Protein AF-A0A7S2LRF0-F1 (afdb_monomer_lite)

InterPro domains:
  IPR002885 Pentatricopeptide repeat [PF13041] (315-359)
  IPR002885 Pentatricopeptide repeat [PS51375] (316-350)
  IPR002885 Pentatricopeptide repeat [TIGR00756] (320-352)
  IPR011990 Tetratricopeptide-like helical domain superfamily [G3DSA:1.25.40.10] (42-152)
  IPR011990 Tetratricopeptide-like helical domain superfamily [G3DSA:1.25.40.10] (153-233)
  IPR011990 Tetratricopeptide-like helical domain superfamily [G3DSA:1.25.40.10] (242-362)

Organism: NCBI:txid163516

Secondary structure (DSSP, 8-state):
-HHHHHHHHHHHHHH--SHHHHHHHHHHHHHTTHHHHS-HHHHHHHHHHHHHTT-HHHHHHHHHHHHT-TT-----HHHHHHHHHHHHHTT-HHHHHHHHHHHHHHHHHHHH-TT--SSS---PPPHHHHHHHHHHHHHTT-HHHHHHTTS-STTT-TTS----HHHHHHHHHHHHHHT-HHHHHHHHHHHTSTTT-----HHHHHHHHHHHHHTT-HHHHHHHHHHHHHT-STTPPPP-HHHHHHHHHHHHHTT-HHHHHHHHHH---S-HHHHHHHHHHHHHHHHHTT-HHHHHHHHHHHHSSS-TTT-TT-S-HHHHHHHHHHHHHHT-HHHHHHHHHHHHHTTPPP-HHHHHHHHHHH-

Foldseek 3Di:
DLVVQLVVLLVQLVPDPDLVSVVVSLVSVVVSPCLVPDDPVSLLVSLLSCLQSVVLVSSLVSLLSQLPPPVLDQDDCSSCVSSLLSCLVVLVLVSSVVSLLSNQVSLVVVVPPPPPPPDDDSDAPDLVSVLSSLLSCLVVVVLVLLLLCQADDPVSPSRPDHHDLSSLLSSLQSCLVVLVLVSNVSSVVRCPDPRNVDDHALSNLLSQLSSCLVVVVVVSNVVSLVQQLVQPPPPGRQDALSNLCSSQLSCVVVVVLVVSLVSLVSNPDPPLPRNQVSLLVNLLSCLVVLVLVSLVVSLCVQPVPPPLVPRVRPDALSSLLSSLLSLLVVLPLPVNVVSVVSCVVSVHDHDPSSVVSNVSSVD

Structure (mmCIF, N/CA/C/O backbone):
data_AF-A0A7S2LRF0-F1
#
_entry.id   AF-A0A7S2LRF0-F1
#
loop_
_atom_site.group_PDB
_atom_site.id
_atom_site.type_symbol
_atom_site.label_atom_id
_atom_site.label_alt_id
_atom_site.label_comp_id
_atom_site.label_asym_id
_atom_site.label_entity_id
_atom_site.label_seq_id
_atom_site.pdbx_PDB_ins_code
_atom_site.Cartn_x
_atom_site.Cartn_y
_atom_site.Cartn_z
_atom_site.occupancy
_atom_site.B_iso_or_equiv
_atom_site.auth_seq_id
_atom_site.auth_comp_id
_atom_site.auth_asym_id
_atom_site.auth_atom_id
_atom_site.pdbx_PDB_model_num
ATOM 1 N N . LEU A 1 1 ? 4.835 0.871 -48.223 1.00 61.00 1 LEU A N 1
ATOM 2 C CA . LEU A 1 1 ? 4.603 -0.585 -48.047 1.00 61.00 1 LEU A CA 1
ATOM 3 C C . LEU A 1 1 ? 4.842 -1.015 -46.602 1.00 61.00 1 LEU A C 1
ATOM 5 O O . LEU A 1 1 ? 3.910 -1.544 -46.015 1.00 61.00 1 LEU A O 1
ATOM 9 N N . VAL A 1 2 ? 6.007 -0.716 -46.010 1.00 68.56 2 VAL A N 1
ATOM 10 C CA . VAL A 1 2 ? 6.306 -1.022 -44.592 1.00 68.56 2 VAL A CA 1
ATOM 11 C C . VAL A 1 2 ? 5.261 -0.425 -43.635 1.00 68.56 2 VAL A C 1
ATOM 13 O O . VAL A 1 2 ? 4.651 -1.181 -42.893 1.00 68.56 2 VAL A O 1
ATOM 16 N N . GLN A 1 3 ? 4.896 0.855 -43.781 1.00 69.94 3 GLN A N 1
ATOM 17 C CA . GLN A 1 3 ? 3.822 1.496 -42.992 1.00 69.94 3 GLN A CA 1
ATOM 18 C C . GLN A 1 3 ? 2.478 0.761 -43.001 1.00 69.94 3 GLN A C 1
ATOM 20 O O . GLN A 1 3 ? 1.838 0.604 -41.963 1.00 69.94 3 GLN A O 1
ATOM 25 N N . LEU A 1 4 ? 2.042 0.298 -44.175 1.00 75.25 4 LEU A N 1
ATOM 26 C CA . LEU A 1 4 ? 0.785 -0.440 -44.321 1.00 75.25 4 LEU A CA 1
ATOM 27 C C . LEU A 1 4 ? 0.874 -1.817 -43.652 1.00 75.25 4 LEU A C 1
ATOM 29 O O . LEU A 1 4 ? -0.081 -2.240 -43.006 1.00 75.25 4 LEU A O 1
ATOM 33 N N . ALA A 1 5 ? 2.026 -2.484 -43.760 1.00 75.44 5 ALA A N 1
ATOM 34 C CA . ALA A 1 5 ? 2.275 -3.759 -43.096 1.00 75.44 5 ALA A CA 1
ATOM 35 C C . ALA A 1 5 ? 2.336 -3.605 -41.566 1.00 75.44 5 ALA A C 1
ATOM 37 O O . ALA A 1 5 ? 1.720 -4.394 -40.853 1.00 75.44 5 ALA A O 1
ATOM 38 N N . THR A 1 6 ? 2.982 -2.548 -41.061 1.00 75.94 6 THR A N 1
ATOM 39 C CA . THR A 1 6 ? 3.025 -2.203 -39.631 1.00 75.94 6 THR A CA 1
ATOM 40 C C . THR A 1 6 ? 1.620 -1.936 -39.093 1.00 75.94 6 THR A C 1
ATOM 42 O O . THR A 1 6 ? 1.232 -2.494 -38.070 1.00 75.94 6 THR A O 1
ATOM 45 N N . LEU A 1 7 ? 0.813 -1.135 -39.798 1.00 77.19 7 LEU A N 1
ATOM 46 C CA . LEU A 1 7 ? -0.575 -0.864 -39.409 1.00 77.19 7 LEU A CA 1
ATOM 47 C C . LEU A 1 7 ? -1.450 -2.123 -39.435 1.00 77.19 7 LEU A C 1
ATOM 49 O O . LEU A 1 7 ? -2.275 -2.293 -38.537 1.00 77.19 7 LEU A O 1
ATOM 53 N N . SER A 1 8 ? -1.262 -3.005 -40.421 1.00 81.06 8 SER A N 1
ATOM 54 C CA . SER A 1 8 ? -1.962 -4.293 -40.478 1.00 81.06 8 SER A CA 1
ATOM 55 C C . SER A 1 8 ? -1.611 -5.160 -39.272 1.00 81.06 8 SER A C 1
ATOM 57 O O . SER A 1 8 ? -2.507 -5.577 -38.549 1.00 81.06 8 SER A O 1
ATOM 59 N N . ALA A 1 9 ? -0.321 -5.343 -38.984 1.00 78.88 9 ALA A N 1
ATOM 60 C CA . ALA A 1 9 ? 0.126 -6.159 -37.859 1.00 78.88 9 ALA A CA 1
ATOM 61 C C . ALA A 1 9 ? -0.324 -5.583 -36.502 1.00 78.88 9 ALA A C 1
ATOM 63 O O . ALA A 1 9 ? -0.744 -6.328 -35.620 1.00 78.88 9 ALA A O 1
ATOM 64 N N . LEU A 1 10 ? -0.322 -4.255 -36.331 1.00 78.81 10 LEU A N 1
ATOM 65 C CA . LEU A 1 10 ? -0.884 -3.615 -35.135 1.00 78.81 10 LEU A CA 1
ATOM 66 C C . LEU A 1 10 ? -2.396 -3.836 -35.012 1.00 78.81 10 LEU A C 1
ATOM 68 O O . LEU A 1 10 ? -2.901 -4.041 -33.908 1.00 78.81 10 LEU A O 1
ATOM 72 N N . LYS A 1 11 ? -3.130 -3.793 -36.129 1.00 82.75 11 LYS A N 1
ATOM 73 C CA . LYS A 1 11 ? -4.563 -4.097 -36.153 1.00 82.75 11 LYS A CA 1
ATOM 74 C C . LYS A 1 11 ? -4.820 -5.561 -35.791 1.00 82.75 11 LYS A C 1
ATOM 76 O O . LYS A 1 11 ? -5.787 -5.828 -35.079 1.00 82.75 11 LYS A O 1
ATOM 81 N N . ASP A 1 12 ? -3.962 -6.476 -36.225 1.00 82.88 12 ASP A N 1
ATOM 82 C CA . ASP A 1 12 ? -4.053 -7.895 -35.880 1.00 82.88 12 ASP A CA 1
ATOM 83 C C . ASP A 1 12 ? -3.800 -8.117 -34.381 1.00 82.88 12 ASP A C 1
ATOM 85 O O . ASP A 1 12 ? -4.568 -8.827 -33.739 1.00 82.88 12 ASP A O 1
ATOM 89 N N . ILE A 1 13 ? -2.823 -7.419 -33.784 1.00 80.94 13 ILE A N 1
ATOM 90 C CA . ILE A 1 13 ? -2.587 -7.438 -32.326 1.00 80.94 13 ILE A CA 1
ATOM 91 C C . ILE A 1 13 ? -3.799 -6.908 -31.554 1.00 80.94 13 ILE A C 1
ATOM 93 O O . ILE A 1 13 ? -4.216 -7.512 -30.571 1.00 80.94 13 ILE A O 1
ATOM 97 N N . LEU A 1 14 ? -4.382 -5.787 -31.987 1.00 79.00 14 LEU A N 1
ATOM 98 C CA . LEU A 1 14 ? -5.518 -5.172 -31.291 1.00 79.00 14 LEU A CA 1
ATOM 99 C C . LEU A 1 14 ? -6.805 -6.004 -31.384 1.00 79.00 14 LEU A C 1
ATOM 101 O O . LEU A 1 14 ? -7.642 -5.926 -30.489 1.00 79.00 14 LEU A O 1
ATOM 105 N N . ASN A 1 15 ? -6.970 -6.784 -32.455 1.00 82.88 15 ASN A N 1
ATOM 106 C CA . ASN A 1 15 ? -8.134 -7.652 -32.658 1.00 82.88 15 ASN A CA 1
ATOM 107 C C . ASN A 1 15 ? -7.892 -9.107 -32.229 1.00 82.88 15 ASN A C 1
ATOM 109 O O . ASN A 1 15 ? -8.804 -9.933 -32.338 1.00 82.88 15 ASN A O 1
ATOM 113 N N . ALA A 1 16 ? -6.686 -9.427 -31.757 1.00 80.62 16 ALA A N 1
ATOM 114 C CA . ALA A 1 16 ? -6.315 -10.757 -31.308 1.00 80.62 16 ALA A CA 1
ATOM 115 C C . ALA A 1 16 ? -7.216 -11.216 -30.157 1.00 80.62 16 ALA A C 1
ATOM 117 O O . ALA A 1 16 ? -7.420 -10.505 -29.172 1.00 80.62 16 ALA A O 1
ATOM 118 N N . ARG A 1 17 ? -7.744 -12.438 -30.271 1.00 78.00 17 ARG A N 1
ATOM 119 C CA . ARG A 1 17 ? -8.572 -13.060 -29.223 1.00 78.00 17 ARG A CA 1
ATOM 120 C C . ARG A 1 17 ? -7.795 -14.077 -28.400 1.00 78.00 17 ARG A C 1
ATOM 122 O O . ARG A 1 17 ? -8.254 -14.470 -27.330 1.00 78.00 17 ARG A O 1
ATOM 129 N N . THR A 1 18 ? -6.630 -14.503 -28.885 1.00 81.75 18 THR A N 1
ATOM 130 C CA . THR A 1 18 ? -5.767 -15.468 -28.206 1.00 81.75 18 THR A CA 1
ATOM 131 C C . THR A 1 18 ? -4.339 -14.945 -28.075 1.00 81.75 18 THR A C 1
ATOM 133 O O . THR A 1 18 ? -3.866 -14.145 -28.881 1.00 81.75 18 THR A O 1
ATOM 136 N N . THR A 1 19 ? -3.606 -15.441 -27.074 1.00 77.12 19 THR A N 1
ATOM 137 C CA . THR A 1 19 ? -2.178 -15.128 -26.891 1.00 77.12 19 THR A CA 1
ATOM 138 C C . THR A 1 19 ? -1.335 -15.567 -28.092 1.00 77.12 19 THR A C 1
ATOM 140 O O . THR A 1 19 ? -0.322 -14.944 -28.394 1.00 77.12 19 THR A O 1
ATOM 143 N N . LYS A 1 20 ? -1.761 -16.618 -28.805 1.00 77.81 20 LYS A N 1
ATOM 144 C CA . LYS A 1 20 ? -1.084 -17.106 -30.010 1.00 77.81 20 LYS A CA 1
ATOM 145 C C . LYS A 1 20 ? -1.159 -16.086 -31.149 1.00 77.81 20 LYS A C 1
ATOM 147 O O . LYS A 1 20 ? -0.131 -15.801 -31.753 1.00 77.81 20 LYS A O 1
ATOM 152 N N . ASP A 1 21 ? -2.329 -15.486 -31.367 1.00 77.56 21 ASP A N 1
ATOM 153 C CA . ASP A 1 21 ? -2.527 -14.463 -32.404 1.00 77.56 21 ASP A CA 1
ATOM 154 C C . ASP A 1 21 ? -1.638 -13.234 -32.146 1.00 77.56 21 ASP A C 1
ATOM 156 O O . ASP A 1 21 ? -1.003 -12.714 -33.063 1.00 77.56 21 ASP A O 1
ATOM 160 N N . VAL A 1 22 ? -1.518 -12.819 -30.877 1.00 78.19 22 VAL A N 1
ATOM 161 C CA . VAL A 1 22 ? -0.619 -11.726 -30.467 1.00 78.19 22 VAL A CA 1
ATOM 162 C C . VAL A 1 22 ? 0.843 -12.062 -30.776 1.00 78.19 22 VAL A C 1
ATOM 164 O O . VAL A 1 22 ? 1.572 -11.219 -31.297 1.00 78.19 22 VAL A O 1
ATOM 167 N N . ILE A 1 23 ? 1.282 -13.291 -30.484 1.00 77.88 23 ILE A N 1
ATOM 168 C CA . ILE A 1 23 ? 2.658 -13.742 -30.744 1.00 77.88 23 ILE A CA 1
ATOM 169 C C . ILE A 1 23 ? 2.953 -13.787 -32.248 1.00 77.88 23 ILE A C 1
ATOM 171 O O . ILE A 1 23 ? 4.022 -13.347 -32.674 1.00 77.88 23 ILE A O 1
ATOM 175 N N . ASP A 1 24 ? 2.033 -14.298 -33.064 1.00 78.25 24 ASP A N 1
ATOM 176 C CA . ASP A 1 24 ? 2.246 -14.427 -34.509 1.00 78.25 24 ASP A CA 1
ATOM 177 C C . ASP A 1 24 ? 2.245 -13.058 -35.218 1.00 78.25 24 ASP A C 1
ATOM 179 O O . ASP A 1 24 ? 3.079 -12.810 -36.098 1.00 78.25 24 ASP A O 1
ATOM 183 N N . ALA A 1 25 ? 1.413 -12.116 -34.766 1.00 77.88 25 ALA A N 1
ATOM 184 C CA . ALA A 1 25 ? 1.490 -10.725 -35.207 1.00 77.88 25 ALA A CA 1
ATOM 185 C C . ALA A 1 25 ? 2.783 -10.033 -34.719 1.00 77.88 25 ALA A C 1
ATOM 187 O O . ALA A 1 25 ? 3.415 -9.299 -35.481 1.00 77.88 25 ALA A O 1
ATOM 188 N N . GLY A 1 26 ? 3.250 -10.338 -33.502 1.00 76.31 26 GLY A N 1
ATOM 189 C CA . GLY A 1 26 ? 4.539 -9.876 -32.975 1.00 76.31 26 GLY A CA 1
ATOM 190 C C . GLY A 1 26 ? 5.738 -10.311 -33.827 1.00 76.31 26 GLY A C 1
ATOM 191 O O . GLY A 1 26 ? 6.566 -9.480 -34.190 1.00 76.31 26 GLY A O 1
ATOM 192 N N . LYS A 1 27 ? 5.785 -11.580 -34.257 1.00 80.38 27 LYS A N 1
ATOM 193 C CA . LYS A 1 27 ? 6.810 -12.077 -35.202 1.00 80.38 27 LYS A CA 1
ATOM 194 C C . LYS A 1 27 ? 6.764 -11.361 -36.551 1.00 80.38 27 LYS A C 1
ATOM 196 O O . LYS A 1 27 ? 7.779 -11.243 -37.234 1.00 80.38 27 LYS A O 1
ATOM 201 N N . THR A 1 28 ? 5.578 -10.928 -36.976 1.00 80.44 28 THR A N 1
ATOM 202 C CA . THR A 1 28 ? 5.419 -10.149 -38.210 1.00 80.44 28 THR A CA 1
ATOM 203 C C . THR A 1 28 ? 6.024 -8.757 -38.039 1.00 80.44 28 THR A C 1
ATOM 205 O O . THR A 1 28 ? 6.756 -8.318 -38.920 1.00 80.44 28 THR A O 1
ATOM 208 N N . LEU A 1 29 ? 5.814 -8.107 -36.888 1.00 78.56 29 LEU A N 1
ATOM 209 C CA . LEU A 1 29 ? 6.468 -6.835 -36.556 1.00 78.56 29 LEU A CA 1
ATOM 210 C C . LEU A 1 29 ? 7.997 -6.959 -36.477 1.00 78.56 29 LEU A C 1
ATOM 212 O O . LEU A 1 29 ? 8.690 -6.097 -37.011 1.00 78.56 29 LEU A O 1
ATOM 216 N N . GLU A 1 30 ? 8.528 -8.031 -35.880 1.00 77.31 30 GLU A N 1
ATOM 217 C CA . GLU A 1 30 ? 9.980 -8.292 -35.825 1.00 77.31 30 GLU A CA 1
ATOM 218 C C . GLU A 1 30 ? 10.614 -8.334 -37.223 1.00 77.31 30 GLU A C 1
ATOM 220 O O . GLU A 1 30 ? 11.669 -7.747 -37.456 1.00 77.31 30 GLU A O 1
ATOM 225 N N . LYS A 1 31 ? 9.940 -8.967 -38.191 1.00 79.56 31 LYS A N 1
ATOM 226 C CA . LYS A 1 31 ? 10.419 -9.056 -39.581 1.00 79.56 31 LYS A CA 1
ATOM 227 C C . LYS A 1 31 ? 10.411 -7.720 -40.324 1.00 79.56 31 LYS A C 1
ATOM 229 O O . LYS A 1 31 ? 11.113 -7.590 -41.322 1.00 79.56 31 LYS A O 1
ATOM 234 N N . LEU A 1 32 ? 9.607 -6.751 -39.884 1.00 74.69 32 LEU A N 1
ATOM 235 C CA . LEU A 1 32 ? 9.431 -5.471 -40.575 1.00 74.69 32 LEU A CA 1
ATOM 236 C C . LEU A 1 32 ? 10.545 -4.452 -40.278 1.00 74.69 32 LEU A C 1
ATOM 238 O O . LEU A 1 32 ? 10.563 -3.407 -40.922 1.00 74.69 32 LEU A O 1
ATOM 242 N N . ASN A 1 33 ? 11.475 -4.749 -39.359 1.00 71.06 33 ASN A N 1
ATOM 243 C CA . ASN A 1 33 ? 12.614 -3.889 -39.000 1.00 71.06 33 ASN A CA 1
ATOM 244 C C . ASN A 1 33 ? 12.207 -2.413 -38.780 1.00 71.06 33 ASN A C 1
ATOM 246 O O . ASN A 1 33 ? 12.688 -1.477 -39.426 1.00 71.06 33 ASN A O 1
ATOM 250 N N . ILE A 1 34 ? 11.237 -2.231 -37.881 1.00 68.56 34 ILE A N 1
ATOM 251 C CA . ILE A 1 34 ? 10.523 -0.968 -37.636 1.00 68.56 34 ILE A CA 1
ATOM 252 C C . ILE A 1 34 ? 11.465 0.132 -37.121 1.00 68.56 34 ILE A C 1
ATOM 254 O O . ILE A 1 34 ? 11.217 1.315 -37.355 1.00 68.56 34 ILE A O 1
ATOM 258 N N . SER A 1 35 ? 12.560 -0.235 -36.451 1.00 61.88 35 SER A N 1
ATOM 259 C CA . 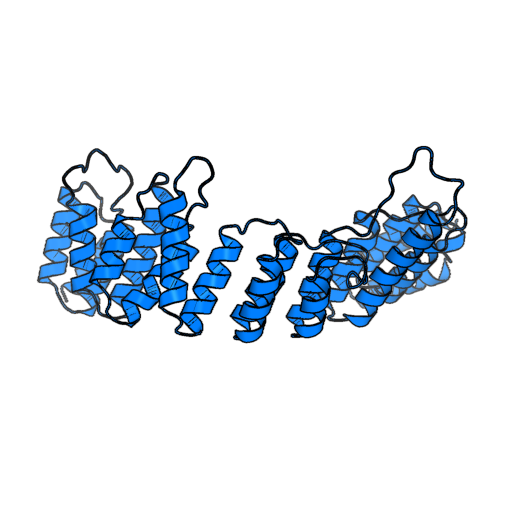SER A 1 35 ? 13.507 0.717 -35.869 1.00 61.88 35 SER A CA 1
ATOM 260 C C . SER A 1 35 ? 14.241 1.574 -36.896 1.00 61.88 35 SER A C 1
ATOM 262 O O . SER A 1 35 ? 14.537 2.725 -36.584 1.00 61.88 35 SER A O 1
ATOM 264 N N . GLN A 1 36 ? 14.466 1.071 -38.114 1.00 62.34 36 GLN A N 1
ATOM 265 C CA . GLN A 1 36 ? 15.208 1.780 -39.168 1.00 62.34 36 GLN A CA 1
ATOM 266 C C . GLN A 1 36 ? 14.319 2.469 -40.215 1.00 62.34 36 GLN A C 1
ATOM 268 O O . GLN A 1 36 ? 14.806 3.281 -40.996 1.00 62.34 36 GLN A O 1
ATOM 273 N N . THR A 1 37 ? 13.030 2.129 -40.280 1.00 61.06 37 THR A N 1
ATOM 274 C CA . THR A 1 37 ? 12.181 2.437 -41.447 1.00 61.06 37 THR A CA 1
ATOM 275 C C . THR A 1 37 ? 11.024 3.392 -41.157 1.00 61.06 37 THR A C 1
ATOM 277 O O . THR A 1 37 ? 10.472 3.977 -42.089 1.00 61.06 37 THR A O 1
ATOM 280 N N . GLU A 1 38 ? 10.658 3.575 -39.888 1.00 69.19 38 GLU A N 1
ATOM 281 C CA . GLU A 1 38 ? 9.465 4.316 -39.477 1.00 69.19 38 GLU A CA 1
ATOM 282 C C . GLU A 1 38 ? 9.787 5.561 -38.643 1.00 69.19 38 GLU A C 1
ATOM 284 O O . GLU A 1 38 ? 10.753 5.611 -37.881 1.00 69.19 38 GLU A O 1
ATOM 289 N N . GLY A 1 39 ? 8.923 6.576 -38.735 1.00 75.38 39 GLY A N 1
ATOM 290 C CA . GLY A 1 39 ? 9.052 7.795 -37.934 1.00 75.38 39 GLY A CA 1
ATOM 291 C C . GLY A 1 39 ? 8.919 7.535 -36.426 1.00 75.38 39 GLY A C 1
ATOM 292 O O . GLY A 1 39 ? 8.220 6.616 -35.995 1.00 75.38 39 GLY A O 1
ATOM 293 N N . ILE A 1 40 ? 9.544 8.388 -35.606 1.00 78.25 40 ILE A N 1
ATOM 294 C CA . ILE A 1 40 ? 9.575 8.295 -34.129 1.00 78.25 40 ILE A CA 1
ATOM 295 C C . ILE A 1 40 ? 8.178 8.060 -33.521 1.00 78.25 40 ILE A C 1
ATOM 297 O O . ILE A 1 40 ? 7.995 7.157 -32.708 1.00 78.25 40 ILE A O 1
ATOM 301 N N . SER A 1 41 ? 7.162 8.798 -33.983 1.00 78.50 41 SER A N 1
ATOM 302 C CA . SER A 1 41 ? 5.782 8.675 -33.485 1.00 78.50 41 SER A CA 1
ATOM 303 C C . SER A 1 41 ? 5.173 7.279 -33.703 1.00 78.50 41 SER A C 1
ATOM 305 O O . SER A 1 41 ? 4.428 6.772 -32.859 1.00 78.50 41 SER A O 1
ATOM 307 N N . VAL A 1 42 ? 5.509 6.624 -34.820 1.00 79.75 42 VAL A N 1
ATOM 308 C CA . VAL A 1 42 ? 5.062 5.256 -35.117 1.00 79.75 42 VAL A CA 1
ATOM 309 C C . VAL A 1 42 ? 5.799 4.269 -34.218 1.00 79.75 42 VAL A C 1
ATOM 311 O O . VAL A 1 42 ? 5.153 3.424 -33.598 1.00 79.75 42 VAL A O 1
ATOM 314 N N . ARG A 1 43 ? 7.123 4.422 -34.076 1.00 82.12 43 ARG A N 1
ATOM 315 C CA . ARG A 1 43 ? 7.963 3.580 -33.210 1.00 82.12 43 ARG A CA 1
ATOM 316 C C . ARG A 1 43 ? 7.481 3.602 -31.750 1.00 82.12 43 ARG A C 1
ATOM 318 O O . ARG A 1 43 ? 7.304 2.541 -31.156 1.00 82.12 43 ARG A O 1
ATOM 325 N N . GLU A 1 44 ? 7.136 4.769 -31.200 1.00 84.81 44 GLU A N 1
ATOM 326 C CA . GLU A 1 44 ? 6.531 4.879 -29.860 1.00 84.81 44 GLU A CA 1
ATOM 327 C C . GLU A 1 44 ? 5.192 4.152 -29.733 1.00 84.81 44 GLU A C 1
ATOM 329 O O . GLU A 1 44 ? 4.898 3.522 -28.716 1.00 84.81 44 GLU A O 1
ATOM 334 N N . ARG A 1 45 ? 4.328 4.277 -30.745 1.00 83.88 45 ARG A N 1
ATOM 335 C CA . ARG A 1 45 ? 3.007 3.651 -30.714 1.00 83.88 45 ARG A CA 1
ATOM 336 C C . ARG A 1 45 ? 3.128 2.132 -30.766 1.00 83.88 45 ARG A C 1
ATOM 338 O O . ARG A 1 45 ? 2.415 1.458 -30.024 1.00 83.88 45 ARG A O 1
ATOM 345 N N . VAL A 1 46 ? 4.033 1.617 -31.597 1.00 84.62 46 VAL A N 1
ATOM 346 C CA . VAL A 1 46 ? 4.354 0.186 -31.666 1.00 84.62 46 VAL A CA 1
ATOM 347 C C . VAL A 1 46 ? 4.915 -0.285 -30.325 1.00 84.62 46 VAL A C 1
ATOM 349 O O . VAL A 1 46 ? 4.398 -1.256 -29.782 1.00 84.62 46 VAL A O 1
ATOM 352 N N . LEU A 1 47 ? 5.878 0.438 -29.737 1.00 88.38 47 LEU A N 1
ATOM 353 C CA . LEU A 1 47 ? 6.424 0.146 -28.406 1.00 88.38 47 LEU A CA 1
ATOM 354 C C . LEU A 1 47 ? 5.310 -0.010 -27.359 1.00 88.38 47 LEU A C 1
ATOM 356 O O . LEU A 1 47 ? 5.242 -1.035 -26.677 1.00 88.38 47 LEU A O 1
ATOM 360 N N . ARG A 1 48 ? 4.402 0.973 -27.267 1.00 87.25 48 ARG A N 1
ATOM 361 C CA . ARG A 1 48 ? 3.283 0.943 -26.312 1.00 87.25 48 ARG A CA 1
ATOM 362 C C . ARG A 1 48 ? 2.371 -0.260 -26.533 1.00 87.25 48 ARG A C 1
ATOM 364 O O . ARG A 1 48 ? 2.033 -0.933 -25.565 1.00 87.25 48 ARG A O 1
ATOM 371 N N . ILE A 1 49 ? 1.982 -0.532 -27.781 1.00 85.62 49 ILE A N 1
ATOM 372 C CA . ILE A 1 49 ? 1.078 -1.644 -28.113 1.00 85.62 49 ILE A CA 1
ATOM 373 C C . ILE A 1 49 ? 1.746 -2.990 -27.815 1.00 85.62 49 ILE A C 1
ATOM 375 O O . ILE A 1 49 ? 1.118 -3.863 -27.218 1.00 85.62 49 ILE A O 1
ATOM 379 N N . CYS A 1 50 ? 3.020 -3.160 -28.169 1.00 87.62 50 CYS A N 1
ATOM 380 C CA . CYS A 1 50 ? 3.776 -4.371 -27.855 1.00 87.62 50 CYS A CA 1
ATOM 381 C C . CYS A 1 50 ? 3.869 -4.589 -26.340 1.00 87.62 50 CYS A C 1
ATOM 383 O O . CYS A 1 50 ? 3.622 -5.697 -25.861 1.00 87.62 50 CYS A O 1
ATOM 385 N N . ALA A 1 51 ? 4.154 -3.529 -25.579 1.00 89.81 51 ALA A N 1
ATOM 386 C CA . ALA A 1 51 ? 4.220 -3.588 -24.126 1.00 89.81 51 ALA A CA 1
ATOM 387 C C . ALA A 1 51 ? 2.878 -3.998 -23.499 1.00 89.81 51 ALA A C 1
ATOM 389 O O . ALA A 1 51 ? 2.838 -4.943 -22.712 1.00 89.81 51 ALA A O 1
ATOM 390 N N . THR A 1 52 ? 1.770 -3.350 -23.878 1.00 87.81 52 THR A N 1
ATOM 391 C CA . THR A 1 52 ? 0.440 -3.663 -23.324 1.00 87.81 52 THR A CA 1
ATOM 392 C C . THR A 1 52 ? -0.079 -5.034 -23.744 1.00 87.81 52 THR A C 1
ATOM 394 O O . THR A 1 52 ? -0.849 -5.640 -23.003 1.00 87.81 52 THR A O 1
ATOM 397 N N . SER A 1 53 ? 0.363 -5.539 -24.896 1.00 84.69 53 SER A N 1
ATOM 398 C CA . SER A 1 53 ? -0.025 -6.854 -25.420 1.00 84.69 53 SER A CA 1
ATOM 399 C C . SER A 1 53 ? 0.858 -7.997 -24.897 1.00 84.69 53 SER A C 1
ATOM 401 O O . SER A 1 53 ? 0.610 -9.158 -25.208 1.00 84.69 53 SER A O 1
ATOM 403 N N . GLY A 1 54 ? 1.886 -7.699 -24.092 1.00 84.81 54 GLY A N 1
ATOM 404 C CA . GLY A 1 54 ? 2.766 -8.704 -23.484 1.00 84.81 54 GLY A CA 1
ATOM 405 C C . GLY A 1 54 ? 3.938 -9.162 -24.360 1.00 84.81 54 GLY A C 1
ATOM 406 O O . GLY A 1 54 ? 4.676 -10.065 -23.965 1.00 84.81 54 GLY A O 1
ATOM 407 N N . LEU A 1 55 ? 4.173 -8.519 -25.508 1.00 87.50 55 LEU A N 1
ATOM 408 C CA . LEU A 1 55 ? 5.338 -8.738 -26.375 1.00 87.50 55 LEU A CA 1
ATOM 409 C C . LEU A 1 55 ? 6.572 -8.012 -25.806 1.00 87.50 55 LEU A C 1
ATOM 411 O O . LEU A 1 55 ? 7.142 -7.116 -26.428 1.00 87.50 55 LEU A O 1
ATOM 415 N N . LEU A 1 56 ? 6.962 -8.370 -24.579 1.00 91.12 56 LEU A N 1
ATOM 416 C CA . LEU A 1 56 ? 7.914 -7.586 -23.781 1.00 91.12 56 LEU A CA 1
ATOM 417 C C . LEU A 1 56 ? 9.334 -7.583 -24.354 1.00 91.12 56 LEU A C 1
ATOM 419 O O . LEU A 1 56 ? 10.020 -6.577 -24.238 1.00 91.12 56 LEU A O 1
ATOM 423 N N . THR A 1 57 ? 9.782 -8.680 -24.970 1.00 89.69 57 THR A N 1
ATOM 424 C CA . THR A 1 57 ? 11.120 -8.752 -25.586 1.00 89.69 57 THR A CA 1
ATOM 425 C C . THR A 1 57 ? 11.233 -7.788 -26.764 1.00 89.69 57 THR A C 1
ATOM 427 O O . THR A 1 57 ? 12.170 -6.997 -26.811 1.00 89.69 57 THR A O 1
ATOM 430 N N . LEU A 1 58 ? 10.237 -7.796 -27.655 1.00 87.81 58 LEU A N 1
ATOM 431 C CA . LEU A 1 58 ? 10.166 -6.878 -28.789 1.00 87.81 58 LEU A CA 1
ATOM 432 C C . LEU A 1 58 ? 10.038 -5.425 -28.316 1.00 87.81 58 LEU A C 1
ATOM 434 O O . LEU A 1 58 ? 10.743 -4.552 -28.803 1.00 87.81 58 LEU A O 1
ATOM 438 N N . ALA A 1 59 ? 9.176 -5.158 -27.330 1.00 90.38 59 ALA A N 1
ATOM 439 C CA . ALA A 1 59 ? 9.044 -3.823 -26.752 1.00 90.38 59 ALA A CA 1
ATOM 440 C C . ALA A 1 59 ? 10.371 -3.319 -26.150 1.00 90.38 59 ALA A C 1
ATOM 442 O O . ALA A 1 59 ? 10.744 -2.171 -26.351 1.00 90.38 59 ALA A O 1
ATOM 443 N N . HIS A 1 60 ? 11.120 -4.175 -25.456 1.00 93.06 60 HIS A N 1
ATOM 444 C CA . HIS A 1 60 ? 12.427 -3.817 -24.903 1.00 93.06 60 HIS A CA 1
ATOM 445 C C . HIS A 1 60 ? 13.448 -3.479 -25.989 1.00 93.06 60 HIS A C 1
ATOM 447 O O . HIS A 1 60 ? 14.151 -2.480 -25.867 1.00 93.06 60 HIS A O 1
ATOM 453 N N . GLN A 1 61 ? 13.502 -4.275 -27.058 1.00 89.50 61 GLN A N 1
ATOM 454 C CA . GLN A 1 61 ? 14.364 -3.995 -28.209 1.00 89.50 61 GLN A CA 1
ATOM 455 C C . GLN A 1 61 ? 13.993 -2.663 -28.867 1.00 89.50 61 GLN A C 1
ATOM 457 O O . GLN A 1 61 ? 14.859 -1.819 -29.052 1.00 89.50 61 GLN A O 1
ATOM 462 N N . LEU A 1 62 ? 12.701 -2.423 -29.115 1.00 88.00 62 LEU A N 1
ATOM 463 C CA . LEU A 1 62 ? 12.216 -1.165 -29.692 1.00 88.00 62 LEU A CA 1
ATOM 464 C C . LEU A 1 62 ? 12.547 0.055 -28.823 1.00 88.00 62 LEU A C 1
ATOM 466 O O . LEU A 1 62 ? 12.822 1.124 -29.361 1.00 88.00 62 LEU A O 1
ATOM 470 N N . LEU A 1 63 ? 12.518 -0.084 -27.493 1.00 90.12 63 LEU A N 1
ATOM 471 C CA . LEU A 1 63 ? 12.960 0.975 -26.586 1.00 90.12 63 LEU A CA 1
ATOM 472 C C . LEU A 1 63 ? 14.467 1.228 -26.720 1.00 90.12 63 LEU A C 1
ATOM 474 O O . LEU A 1 63 ? 14.868 2.382 -26.823 1.00 90.12 63 LEU A O 1
ATOM 478 N N . GLY A 1 64 ? 15.285 0.172 -26.743 1.00 88.25 64 GLY A N 1
ATOM 479 C CA . GLY A 1 64 ? 16.729 0.284 -26.960 1.00 88.25 64 GLY A CA 1
ATOM 480 C C . GLY A 1 64 ? 17.058 0.979 -28.282 1.00 88.25 64 GLY A C 1
ATOM 481 O O . GLY A 1 64 ? 17.827 1.935 -28.296 1.00 88.25 64 GLY A O 1
ATOM 482 N N . ASP A 1 65 ? 16.395 0.578 -29.365 1.00 86.56 65 ASP A N 1
ATOM 483 C CA . ASP A 1 65 ? 16.557 1.182 -30.689 1.00 86.56 65 ASP A CA 1
ATOM 484 C C . ASP A 1 65 ? 16.149 2.665 -30.702 1.00 86.56 65 ASP A C 1
ATOM 486 O O . ASP A 1 65 ? 16.840 3.493 -31.292 1.00 86.56 65 ASP A O 1
ATOM 490 N N . LEU A 1 66 ? 15.058 3.028 -30.014 1.00 85.44 66 LEU A N 1
ATOM 491 C CA . LEU A 1 66 ? 14.633 4.427 -29.868 1.00 85.44 66 LEU A CA 1
ATOM 492 C C . LEU A 1 66 ? 15.645 5.276 -29.093 1.00 85.44 66 LEU A C 1
ATOM 494 O O . LEU A 1 66 ? 15.809 6.453 -29.399 1.00 85.44 66 LEU A O 1
ATOM 498 N N . LEU A 1 67 ? 16.299 4.691 -28.091 1.00 83.75 67 LEU A N 1
ATOM 499 C CA . LEU A 1 67 ? 17.290 5.355 -27.242 1.00 83.75 67 LEU A CA 1
ATOM 500 C C . LEU A 1 67 ? 18.683 5.448 -27.886 1.00 83.75 67 LEU A C 1
ATOM 502 O O . LEU A 1 67 ? 19.522 6.212 -27.400 1.00 83.75 67 LEU A O 1
ATOM 506 N N . LEU A 1 68 ? 18.940 4.659 -28.933 1.00 79.69 68 LEU A N 1
ATOM 507 C CA . LEU A 1 68 ? 20.171 4.654 -29.729 1.00 79.69 68 LEU A CA 1
ATOM 508 C C . LEU A 1 68 ? 20.045 5.460 -31.033 1.00 79.69 68 LEU A C 1
ATOM 510 O O . LEU A 1 68 ? 21.004 5.521 -31.799 1.00 79.69 68 LEU A O 1
ATOM 514 N N . ASP A 1 69 ? 18.890 6.082 -31.285 1.00 71.94 69 ASP A N 1
ATOM 515 C CA . ASP A 1 69 ? 18.637 6.896 -32.474 1.00 71.94 69 ASP A CA 1
ATOM 516 C C . ASP A 1 69 ? 19.660 8.044 -32.574 1.00 71.94 69 ASP A C 1
ATOM 518 O O . ASP A 1 69 ? 19.843 8.817 -31.629 1.00 71.94 69 ASP A O 1
ATOM 522 N N . GLU A 1 70 ? 20.316 8.185 -33.731 1.00 61.00 70 GLU A N 1
ATOM 523 C CA . GLU A 1 70 ? 21.402 9.161 -33.950 1.00 61.00 70 GLU A CA 1
ATOM 524 C C . GLU A 1 70 ? 20.968 10.622 -33.723 1.00 61.00 70 GLU A C 1
ATOM 526 O O . GLU A 1 70 ? 21.798 11.497 -33.484 1.00 61.00 70 GLU A O 1
ATOM 531 N N . GLN A 1 71 ? 19.658 10.891 -33.747 1.00 65.88 71 GLN A N 1
ATOM 532 C CA . GLN A 1 71 ? 19.067 12.207 -33.483 1.00 65.88 71 GLN A CA 1
ATOM 533 C C . GLN A 1 71 ? 18.981 12.548 -31.983 1.00 65.88 71 GLN A C 1
ATOM 535 O O . GLN A 1 71 ? 18.526 13.635 -31.620 1.00 65.88 71 GLN A O 1
ATOM 540 N N . GLY A 1 72 ? 19.399 11.636 -31.097 1.00 66.25 72 GLY A N 1
ATOM 541 C CA . GLY A 1 72 ? 19.400 11.845 -29.650 1.00 66.25 72 GLY A CA 1
ATOM 542 C C . GLY A 1 72 ? 17.996 11.929 -29.050 1.00 66.25 72 GLY A C 1
ATOM 543 O O . GLY A 1 72 ? 17.799 12.625 -28.051 1.00 66.25 72 GLY A O 1
ATOM 544 N N . TYR A 1 73 ? 17.013 11.274 -29.672 1.00 75.81 73 TYR A N 1
ATOM 545 C CA . TYR A 1 73 ? 15.628 11.273 -29.214 1.00 75.81 73 TYR A CA 1
ATOM 546 C C . TYR A 1 73 ? 15.489 10.615 -27.835 1.00 75.81 73 TYR A C 1
ATOM 548 O O . TYR A 1 73 ? 16.080 9.571 -27.568 1.00 75.81 73 TYR A O 1
ATOM 556 N N . LEU A 1 74 ? 14.673 11.212 -26.963 1.00 76.94 74 LEU A N 1
ATOM 557 C CA . LEU A 1 74 ? 14.356 10.651 -25.656 1.00 76.94 74 LEU A CA 1
ATOM 558 C C . LEU A 1 74 ? 12.843 10.407 -25.576 1.00 76.94 74 LEU A C 1
ATOM 560 O O . LEU A 1 74 ? 12.075 11.372 -25.632 1.00 76.94 74 LEU A O 1
ATOM 564 N N . PRO A 1 75 ? 12.395 9.143 -25.479 1.00 81.75 75 PRO A N 1
ATOM 565 C CA . PRO A 1 75 ? 10.977 8.832 -25.449 1.00 81.75 75 PRO A CA 1
ATOM 566 C C . PRO A 1 75 ? 10.330 9.397 -24.174 1.00 81.75 75 PRO A C 1
ATOM 568 O O . PRO A 1 75 ? 10.871 9.212 -23.082 1.00 81.75 75 PRO A O 1
ATOM 571 N N . PRO A 1 76 ? 9.154 10.042 -24.270 1.00 83.06 76 PRO A N 1
ATOM 572 C CA . PRO A 1 76 ? 8.435 10.535 -23.101 1.00 83.06 76 PRO A CA 1
ATOM 573 C C . PRO A 1 76 ? 7.942 9.368 -22.227 1.00 83.06 76 PRO A C 1
ATOM 575 O O . PRO A 1 76 ? 7.730 8.266 -22.749 1.00 83.06 76 PRO A O 1
ATOM 578 N N . PRO A 1 77 ? 7.644 9.595 -20.931 1.00 85.75 77 PRO A N 1
ATOM 579 C CA . PRO A 1 77 ? 7.169 8.549 -20.019 1.00 85.75 77 PRO A CA 1
ATOM 580 C C . PRO A 1 77 ? 6.008 7.718 -20.556 1.00 85.75 77 PRO A C 1
ATOM 582 O O . PRO A 1 77 ? 5.997 6.494 -20.441 1.00 85.75 77 PRO A O 1
ATOM 585 N N . ILE A 1 78 ? 5.063 8.352 -21.252 1.00 85.75 78 ILE A N 1
ATOM 586 C CA . ILE A 1 78 ? 3.926 7.658 -21.864 1.00 85.75 78 ILE A CA 1
ATOM 587 C C . ILE A 1 78 ? 4.344 6.532 -22.826 1.00 85.75 78 ILE A C 1
ATOM 589 O O . ILE A 1 78 ? 3.613 5.553 -22.963 1.00 85.75 78 ILE A O 1
ATOM 593 N N . ALA A 1 79 ? 5.501 6.644 -23.488 1.00 86.81 79 ALA A N 1
ATOM 594 C CA . ALA A 1 79 ? 5.995 5.651 -24.434 1.00 86.81 79 ALA A CA 1
ATOM 595 C C . ALA A 1 79 ? 6.561 4.402 -23.738 1.00 86.81 79 ALA A C 1
ATOM 597 O O . ALA A 1 79 ? 6.247 3.289 -24.159 1.00 86.81 79 ALA A O 1
ATOM 598 N N . TYR A 1 80 ? 7.346 4.565 -22.668 1.00 89.06 80 TYR A N 1
ATOM 599 C CA . TYR A 1 80 ? 8.060 3.457 -22.020 1.00 89.06 80 TYR A CA 1
ATOM 600 C C . TYR A 1 80 ? 7.385 2.928 -20.740 1.00 89.06 80 TYR A C 1
ATOM 602 O O . TYR A 1 80 ? 7.563 1.759 -20.394 1.00 89.06 80 TYR A O 1
ATOM 610 N N . MET A 1 81 ? 6.562 3.724 -20.047 1.00 91.75 81 MET A N 1
ATOM 611 C CA . MET A 1 81 ? 5.894 3.306 -18.804 1.00 91.75 81 MET A CA 1
ATOM 612 C C . MET A 1 81 ? 5.037 2.036 -18.939 1.00 91.75 81 MET A C 1
ATOM 614 O O . MET A 1 81 ? 5.080 1.203 -18.030 1.00 91.75 81 MET A O 1
ATOM 618 N N . PRO A 1 82 ? 4.303 1.794 -20.048 1.00 93.19 82 PRO A N 1
ATOM 619 C CA . PRO A 1 82 ? 3.588 0.531 -20.233 1.00 93.19 82 PRO A CA 1
ATOM 620 C C . PRO A 1 82 ? 4.498 -0.703 -20.190 1.00 93.19 82 PRO A C 1
ATOM 622 O O . PRO A 1 82 ? 4.076 -1.752 -19.697 1.00 93.19 82 PRO A O 1
ATOM 625 N N . LEU A 1 83 ? 5.745 -0.591 -20.665 1.00 93.81 83 LEU A N 1
ATOM 626 C CA . LEU A 1 83 ? 6.727 -1.677 -20.622 1.00 93.81 83 LEU A CA 1
ATOM 627 C C . LEU A 1 83 ? 7.180 -1.943 -19.184 1.00 93.81 83 LEU A C 1
ATOM 629 O O . LEU A 1 83 ? 7.143 -3.086 -18.731 1.00 93.81 83 LEU A O 1
ATOM 633 N N . ILE A 1 84 ? 7.514 -0.881 -18.449 1.00 92.88 84 ILE A N 1
ATOM 634 C CA . ILE A 1 84 ? 7.903 -0.919 -17.032 1.00 92.88 84 ILE A CA 1
ATOM 635 C C . ILE A 1 84 ? 6.803 -1.574 -16.180 1.00 92.88 84 ILE A C 1
ATOM 637 O O . ILE A 1 84 ? 7.053 -2.542 -15.457 1.00 92.88 84 ILE A O 1
ATOM 641 N N . VAL A 1 85 ? 5.554 -1.118 -16.328 1.00 93.50 85 VAL A N 1
ATOM 642 C CA . VAL A 1 85 ? 4.388 -1.678 -15.623 1.00 93.50 85 VAL A CA 1
ATOM 643 C C . VAL A 1 85 ? 4.173 -3.150 -15.981 1.00 93.50 85 VAL A C 1
ATOM 645 O O . VAL A 1 85 ? 3.847 -3.964 -15.113 1.00 93.50 85 VAL A O 1
ATOM 648 N N . SER A 1 86 ? 4.365 -3.521 -17.247 1.00 92.81 86 SER A N 1
ATOM 649 C CA . SER A 1 86 ? 4.202 -4.908 -17.689 1.00 92.81 86 SER A CA 1
ATOM 650 C C . SER A 1 86 ? 5.303 -5.820 -17.142 1.00 92.81 86 SER A C 1
ATOM 652 O O . SER A 1 86 ? 5.007 -6.940 -16.723 1.00 92.81 86 SER A O 1
ATOM 654 N N . TYR A 1 87 ? 6.545 -5.341 -17.030 1.00 94.31 87 TYR A N 1
ATOM 655 C CA . TYR A 1 87 ? 7.610 -6.090 -16.359 1.00 94.31 87 TYR A CA 1
ATOM 656 C C . TYR A 1 87 ? 7.352 -6.297 -14.871 1.00 94.31 87 TYR A C 1
ATOM 658 O O . TYR A 1 87 ? 7.576 -7.408 -14.382 1.00 94.31 87 TYR A O 1
ATOM 666 N N . ARG A 1 88 ? 6.814 -5.289 -14.171 1.00 93.88 88 ARG A N 1
ATOM 667 C CA . ARG A 1 88 ? 6.367 -5.449 -12.781 1.00 93.88 88 ARG A CA 1
ATOM 668 C C . ARG A 1 88 ? 5.303 -6.541 -12.658 1.00 93.88 88 ARG A C 1
ATOM 670 O O . ARG A 1 88 ? 5.440 -7.425 -11.817 1.00 93.88 88 ARG A O 1
ATOM 677 N N . LYS A 1 89 ? 4.283 -6.541 -13.528 1.00 91.62 89 LYS A N 1
ATOM 678 C CA . LYS A 1 89 ? 3.216 -7.567 -13.532 1.00 91.62 89 LYS A CA 1
ATOM 679 C C . LYS A 1 89 ? 3.759 -8.985 -13.724 1.00 91.62 89 LYS A C 1
ATOM 681 O O . LYS A 1 89 ? 3.309 -9.905 -13.050 1.00 91.62 89 LYS A O 1
ATOM 686 N N . VAL A 1 90 ? 4.740 -9.155 -14.612 1.00 92.50 90 VAL A N 1
ATOM 687 C CA . VAL A 1 90 ? 5.393 -10.452 -14.883 1.00 92.50 90 VAL A CA 1
ATOM 688 C C . VAL A 1 90 ? 6.541 -10.739 -13.892 1.00 92.50 90 VAL A C 1
ATOM 690 O O . VAL A 1 90 ? 7.210 -11.763 -13.997 1.00 92.50 90 VAL A O 1
ATOM 693 N N . ARG A 1 91 ? 6.768 -9.863 -12.900 1.00 91.25 91 ARG A N 1
ATOM 694 C CA . ARG A 1 91 ? 7.814 -9.964 -11.863 1.00 91.25 91 ARG A CA 1
ATOM 695 C C . ARG A 1 91 ? 9.241 -10.097 -12.413 1.00 91.25 91 ARG A C 1
ATOM 697 O O . ARG A 1 91 ? 10.109 -10.692 -11.779 1.00 91.25 91 ARG A O 1
ATOM 704 N N . LYS A 1 92 ? 9.516 -9.517 -13.585 1.00 92.94 92 LYS A N 1
ATOM 705 C CA . LYS A 1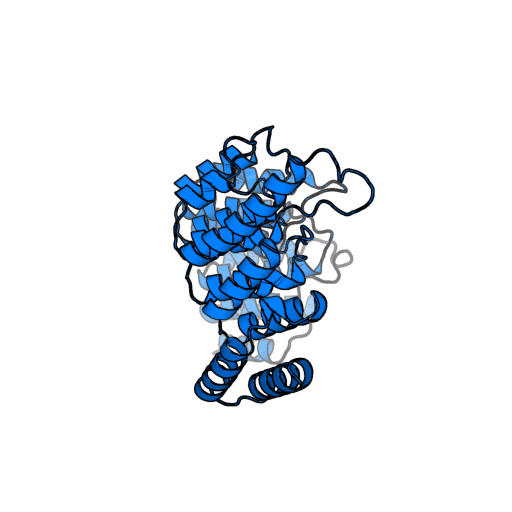 92 ? 10.856 -9.498 -14.200 1.00 92.94 92 LYS A CA 1
ATOM 706 C C . LYS A 1 92 ? 11.620 -8.233 -13.806 1.00 92.94 92 LYS A C 1
ATOM 708 O O . LYS A 1 92 ? 11.845 -7.354 -14.634 1.00 92.94 92 LYS A O 1
ATOM 713 N N . VAL A 1 93 ? 12.024 -8.151 -12.539 1.00 92.25 93 VAL A N 1
ATOM 714 C CA . VAL A 1 93 ? 12.641 -6.938 -11.967 1.00 92.25 93 VAL A CA 1
ATOM 715 C C . VAL A 1 93 ? 13.984 -6.590 -12.626 1.00 92.25 93 VAL A C 1
ATOM 717 O O . VAL A 1 93 ? 14.220 -5.428 -12.918 1.00 92.25 93 VAL A O 1
ATOM 720 N N . GLN A 1 94 ? 14.816 -7.580 -12.970 1.00 91.75 94 GLN A N 1
ATOM 721 C CA . GLN A 1 94 ? 16.090 -7.342 -13.676 1.00 91.75 94 GLN A CA 1
ATOM 722 C C . GLN A 1 94 ? 15.891 -6.687 -15.052 1.00 91.75 94 GLN A C 1
ATOM 724 O O . GLN A 1 94 ? 16.577 -5.737 -15.402 1.00 91.75 94 GLN A O 1
ATOM 729 N N . LYS A 1 95 ? 14.899 -7.144 -15.830 1.00 92.38 95 LYS A N 1
ATOM 730 C CA . LYS A 1 95 ? 14.595 -6.548 -17.143 1.00 92.38 95 LYS A CA 1
ATOM 731 C C . LYS A 1 95 ? 14.039 -5.132 -17.023 1.00 92.38 95 LYS A C 1
ATOM 733 O O . LYS A 1 95 ? 14.281 -4.303 -17.892 1.00 92.38 95 LYS A O 1
ATOM 738 N N . MET A 1 96 ? 13.294 -4.868 -15.952 1.00 92.69 96 MET A N 1
ATOM 739 C CA . MET A 1 96 ? 12.809 -3.532 -15.619 1.00 92.69 96 MET A CA 1
ATOM 740 C C . MET A 1 96 ? 13.975 -2.592 -15.298 1.00 92.69 96 MET A C 1
ATOM 742 O O . MET A 1 96 ? 14.027 -1.488 -15.825 1.00 92.69 96 MET A O 1
ATOM 746 N N . GLU A 1 97 ? 14.929 -3.058 -14.496 1.00 90.94 97 GLU A N 1
ATOM 747 C CA . GLU A 1 97 ? 16.147 -2.331 -14.146 1.00 90.94 97 GLU A CA 1
ATOM 748 C C . GLU A 1 97 ? 17.014 -2.017 -15.370 1.00 90.94 97 GLU A C 1
ATOM 750 O O . GLU A 1 97 ? 17.425 -0.873 -15.539 1.00 90.94 97 GLU A O 1
ATOM 755 N N . GLU A 1 98 ? 17.216 -2.988 -16.267 1.00 91.31 98 GLU A N 1
ATOM 756 C CA . GLU A 1 98 ? 17.886 -2.767 -17.556 1.00 91.31 98 GLU A CA 1
ATOM 757 C C . GLU A 1 98 ? 17.203 -1.646 -18.362 1.00 91.31 98 GLU A C 1
ATOM 759 O O . GLU A 1 98 ? 17.883 -0.751 -18.856 1.00 91.31 98 GLU A O 1
ATOM 764 N N . CYS A 1 99 ? 15.864 -1.637 -18.456 1.00 90.62 99 CYS A N 1
ATOM 765 C CA . CYS A 1 99 ? 15.137 -0.565 -19.149 1.00 90.62 99 CYS A CA 1
ATOM 766 C C . CYS A 1 99 ? 15.381 0.814 -18.534 1.00 90.62 99 CYS A C 1
ATOM 768 O O . CYS A 1 99 ? 15.593 1.779 -19.264 1.00 90.62 99 CYS A O 1
ATOM 770 N N . LEU A 1 100 ? 15.330 0.908 -17.206 1.00 89.38 100 LEU A N 1
ATOM 771 C CA . LEU A 1 100 ? 15.533 2.166 -16.494 1.00 89.38 100 LEU A CA 1
ATOM 772 C C . LEU A 1 100 ? 16.964 2.682 -16.671 1.00 89.38 100 LEU A C 1
ATOM 774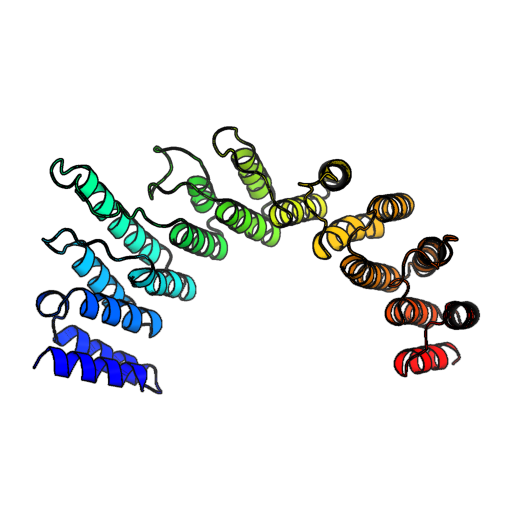 O O . LEU A 1 100 ? 17.151 3.862 -16.953 1.00 89.38 100 LEU A O 1
ATOM 778 N N . LEU A 1 101 ? 17.960 1.796 -16.583 1.00 87.94 101 LEU A N 1
ATOM 779 C CA . LEU A 1 101 ? 19.361 2.147 -16.814 1.00 87.94 101 LEU A CA 1
ATOM 780 C C . LEU A 1 101 ? 19.609 2.606 -18.252 1.00 87.94 101 LEU A C 1
ATOM 782 O O . LEU A 1 101 ? 20.264 3.623 -18.441 1.00 87.94 101 LEU A O 1
ATOM 786 N N . MET A 1 102 ? 19.024 1.940 -19.256 1.00 87.19 102 MET A N 1
ATOM 787 C CA . MET A 1 102 ? 19.133 2.392 -20.651 1.00 87.19 102 MET A CA 1
ATOM 788 C C . MET A 1 102 ? 18.620 3.827 -20.833 1.00 87.19 102 MET A C 1
ATOM 790 O O . MET A 1 102 ? 19.245 4.617 -21.540 1.00 87.19 102 MET A O 1
ATOM 794 N N . ILE A 1 103 ? 17.501 4.178 -20.186 1.00 85.44 103 ILE A N 1
ATOM 795 C CA . ILE A 1 103 ? 16.934 5.534 -20.237 1.00 85.44 103 ILE A CA 1
ATOM 796 C C . ILE A 1 103 ? 17.894 6.531 -19.574 1.00 85.44 103 ILE A C 1
ATOM 798 O O . ILE A 1 103 ? 18.235 7.546 -20.180 1.00 85.44 103 ILE A O 1
ATOM 802 N N . VAL A 1 104 ? 18.375 6.222 -18.367 1.00 83.12 104 VAL A N 1
ATOM 803 C CA . VAL A 1 104 ? 19.281 7.091 -17.597 1.00 83.12 104 VAL A CA 1
ATOM 804 C C . VAL A 1 104 ? 20.618 7.296 -18.313 1.00 83.12 104 VAL A C 1
ATOM 806 O O . VAL A 1 104 ? 21.092 8.427 -18.420 1.00 83.12 104 VAL A O 1
ATOM 809 N N . ASP A 1 105 ? 21.203 6.244 -18.882 1.00 82.50 105 ASP A N 1
ATOM 810 C CA . ASP A 1 105 ? 22.452 6.326 -19.642 1.00 82.50 105 ASP A CA 1
ATOM 811 C C . ASP A 1 105 ? 22.299 7.171 -20.912 1.00 82.50 105 ASP A C 1
ATOM 813 O O . ASP A 1 105 ? 23.226 7.891 -21.299 1.00 82.50 105 ASP A O 1
ATOM 817 N N . SER A 1 106 ? 21.138 7.115 -21.571 1.00 80.25 106 SER A N 1
ATOM 818 C CA . SER A 1 106 ? 20.826 8.004 -22.696 1.00 80.25 106 SER A CA 1
ATOM 819 C C . SER A 1 106 ? 20.652 9.461 -22.250 1.00 80.25 106 SER A C 1
ATOM 821 O O . SER A 1 106 ? 21.168 10.357 -22.922 1.00 80.25 106 SER A O 1
ATOM 823 N N . CYS A 1 107 ? 20.022 9.721 -21.096 1.00 77.00 107 CYS A N 1
ATOM 824 C CA . CYS A 1 107 ? 19.949 11.066 -20.509 1.00 77.00 107 CYS A CA 1
ATOM 825 C C . CYS A 1 107 ? 21.352 11.626 -20.199 1.00 77.00 107 CYS A C 1
ATOM 827 O O . CYS A 1 107 ? 21.672 12.749 -20.592 1.00 77.00 107 CYS A O 1
ATOM 829 N N . ARG A 1 108 ? 22.221 10.832 -19.556 1.00 77.12 108 ARG A N 1
ATOM 830 C CA . ARG A 1 108 ? 23.590 11.236 -19.176 1.00 77.12 108 ARG A CA 1
ATOM 831 C C . ARG A 1 108 ? 24.473 11.555 -20.378 1.00 77.12 108 ARG A C 1
ATOM 833 O O . ARG A 1 108 ? 25.159 12.579 -20.375 1.00 77.12 108 ARG A O 1
ATOM 840 N N . ARG A 1 109 ? 24.430 10.722 -21.427 1.00 75.06 109 ARG A N 1
ATOM 841 C CA . ARG A 1 109 ? 25.176 10.957 -22.677 1.00 75.06 109 ARG A CA 1
ATOM 842 C C . ARG A 1 109 ? 24.852 12.320 -23.296 1.00 75.06 109 ARG A C 1
ATOM 844 O O . ARG A 1 109 ? 25.756 12.983 -23.797 1.00 75.06 109 ARG A O 1
ATOM 851 N N . ARG A 1 110 ? 23.597 12.770 -23.205 1.00 68.94 110 ARG A N 1
ATOM 852 C CA . ARG A 1 110 ? 23.158 14.066 -23.744 1.00 68.94 110 ARG A CA 1
ATOM 853 C C . ARG A 1 110 ? 23.581 15.252 -22.874 1.00 68.94 110 ARG A C 1
ATOM 855 O O . ARG A 1 110 ? 23.988 16.275 -23.421 1.00 68.94 110 ARG A O 1
ATOM 862 N N . SER A 1 111 ? 23.553 15.113 -21.547 1.00 63.75 111 SER A N 1
ATOM 863 C CA . SER A 1 111 ? 24.050 16.151 -20.628 1.00 63.75 111 SER A CA 1
ATOM 864 C C . SER A 1 111 ? 25.546 16.442 -20.813 1.00 63.75 111 SER A C 1
ATOM 866 O O . SER A 1 111 ? 25.976 17.574 -20.612 1.00 63.75 111 SER A O 1
ATOM 868 N N . ALA A 1 112 ? 26.336 15.447 -21.230 1.00 59.72 112 ALA A N 1
ATOM 869 C CA . ALA A 1 112 ? 27.773 15.593 -21.472 1.00 59.72 112 ALA A CA 1
ATOM 870 C C . ALA A 1 112 ? 28.121 16.276 -22.814 1.00 59.72 112 ALA A C 1
ATOM 872 O O . ALA A 1 112 ? 29.199 16.856 -22.950 1.00 59.72 112 ALA A O 1
ATOM 873 N N . THR A 1 113 ? 27.231 16.239 -23.813 1.00 58.88 113 THR A N 1
ATOM 874 C CA . THR A 1 113 ? 27.450 16.904 -25.108 1.00 58.88 113 THR A CA 1
ATOM 875 C C . THR A 1 113 ? 27.066 18.384 -25.028 1.00 58.88 113 THR A C 1
ATOM 877 O O . THR A 1 113 ? 25.896 18.748 -25.117 1.00 58.88 113 THR A O 1
ATOM 880 N N . SER A 1 114 ? 28.065 19.255 -24.885 1.00 45.88 114 SER A N 1
ATOM 881 C CA . SER A 1 114 ? 27.974 20.708 -24.637 1.00 45.88 114 SER A CA 1
ATOM 882 C C . SER A 1 114 ? 27.249 21.571 -25.694 1.00 45.88 114 SER A C 1
ATOM 884 O O . SER A 1 114 ? 27.223 22.791 -25.557 1.00 45.88 114 SER A O 1
ATOM 886 N N . ALA A 1 115 ? 26.640 20.990 -26.735 1.00 46.19 115 ALA A N 1
ATOM 887 C CA . ALA A 1 115 ? 26.098 21.723 -27.887 1.00 46.19 115 ALA A CA 1
ATOM 888 C C . ALA A 1 115 ? 24.557 21.843 -27.942 1.00 46.19 115 ALA A C 1
ATOM 890 O O . ALA A 1 115 ? 24.046 22.585 -28.777 1.00 46.19 115 ALA A O 1
ATOM 891 N N . VAL A 1 116 ? 23.791 21.160 -27.077 1.00 50.62 116 VAL A N 1
ATOM 892 C CA . VAL A 1 116 ? 22.309 21.078 -27.190 1.00 50.62 116 VAL A CA 1
ATOM 893 C C . VAL A 1 116 ? 21.584 21.753 -26.012 1.00 50.62 116 VAL A C 1
ATOM 895 O O . VAL A 1 116 ? 20.517 21.325 -25.584 1.00 50.62 116 VAL A O 1
ATOM 898 N N . GLN A 1 117 ? 22.155 22.833 -25.468 1.00 46.66 117 GLN A N 1
ATOM 899 C CA . GLN A 1 117 ? 21.544 23.608 -24.374 1.00 46.66 117 GLN A CA 1
ATOM 900 C C . GLN A 1 117 ? 20.407 24.549 -24.808 1.00 46.66 117 GLN A C 1
ATOM 902 O O . GLN A 1 117 ? 19.812 25.212 -23.962 1.00 46.66 117 GLN A O 1
ATOM 907 N N . GLN A 1 118 ? 20.061 24.629 -26.093 1.00 44.28 118 GLN A N 1
ATOM 908 C CA . GLN A 1 118 ? 19.018 25.546 -26.548 1.00 44.28 118 GLN A CA 1
ATOM 909 C C . GLN A 1 118 ? 17.773 24.783 -27.025 1.00 44.28 118 GLN A C 1
ATOM 911 O O . GLN A 1 118 ? 17.739 24.223 -28.113 1.00 44.28 118 GLN A O 1
ATOM 916 N N . GLN A 1 119 ? 16.738 24.836 -26.173 1.00 42.59 119 GLN A N 1
ATOM 917 C CA . GLN A 1 119 ? 15.302 24.732 -26.494 1.00 42.59 119 GLN A CA 1
ATOM 918 C C . GLN A 1 119 ? 14.570 23.372 -26.473 1.00 42.59 119 GLN A C 1
ATOM 920 O O . GLN A 1 119 ? 13.426 23.325 -26.919 1.00 42.59 119 GLN A O 1
ATOM 925 N N . GLN A 1 120 ? 15.094 22.290 -25.885 1.00 42.59 120 GLN A N 1
ATOM 926 C CA . GLN A 1 120 ? 14.290 21.062 -25.696 1.00 42.59 120 GLN A CA 1
ATOM 927 C C . GLN A 1 120 ? 14.341 20.532 -24.258 1.00 42.59 120 GLN A C 1
ATOM 929 O O . GLN A 1 120 ? 15.404 20.502 -23.646 1.00 42.59 120 GLN A O 1
ATOM 934 N N . GLN A 1 121 ? 13.171 20.143 -23.730 1.00 41.66 121 GLN A N 1
ATOM 935 C CA . GLN A 1 121 ? 12.974 19.623 -22.372 1.00 41.66 121 GLN A CA 1
ATOM 936 C C . GLN A 1 121 ? 13.975 18.501 -22.064 1.00 41.66 121 GLN A C 1
ATOM 938 O O . GLN A 1 121 ? 14.001 17.470 -22.735 1.00 41.66 121 GLN A O 1
ATOM 943 N N . THR A 1 122 ? 14.792 18.701 -21.034 1.00 43.94 122 THR A N 1
ATOM 944 C CA . THR A 1 122 ? 15.598 17.650 -20.414 1.00 43.94 122 THR A CA 1
ATOM 945 C C . THR A 1 122 ? 14.649 16.716 -19.673 1.00 43.94 122 THR A C 1
ATOM 947 O O . THR A 1 122 ? 14.289 16.987 -18.530 1.00 43.94 122 THR A O 1
ATOM 950 N N . TYR A 1 123 ? 14.178 15.650 -20.319 1.00 51.75 123 TYR A N 1
ATOM 951 C CA . TYR A 1 123 ? 13.454 14.619 -19.584 1.00 51.75 123 TYR A CA 1
ATOM 952 C C . TYR A 1 123 ? 14.478 13.809 -18.781 1.00 51.75 123 TYR A C 1
ATOM 954 O O . TYR A 1 123 ? 15.373 13.180 -19.341 1.00 51.75 123 TYR A O 1
ATOM 962 N N . THR A 1 124 ? 14.388 13.870 -17.460 1.00 60.75 124 THR A N 1
ATOM 963 C CA . THR A 1 124 ? 14.961 12.853 -16.578 1.00 60.75 124 THR A CA 1
ATOM 964 C C . THR A 1 124 ? 13.998 11.666 -16.522 1.00 60.75 124 THR A C 1
ATOM 966 O O . THR A 1 124 ? 12.849 11.762 -16.972 1.00 60.75 124 THR A O 1
ATOM 969 N N . LEU A 1 125 ? 14.452 10.524 -15.999 1.00 74.94 125 LEU A N 1
ATOM 970 C CA . LEU A 1 125 ? 13.522 9.468 -15.609 1.00 74.94 125 LEU A CA 1
ATOM 971 C C . LEU A 1 125 ? 12.502 10.079 -14.629 1.00 74.94 125 LEU A C 1
ATOM 973 O O . LEU A 1 125 ? 12.883 10.824 -13.728 1.00 74.94 125 LEU A O 1
ATOM 977 N N . ASP A 1 126 ? 11.207 9.834 -14.830 1.00 77.88 126 ASP A N 1
ATOM 978 C CA . ASP A 1 126 ? 10.208 10.409 -13.935 1.00 77.88 126 ASP A CA 1
ATOM 979 C C . ASP A 1 126 ? 10.110 9.613 -12.624 1.00 77.88 126 ASP A C 1
ATOM 981 O O . ASP A 1 126 ? 10.390 8.412 -12.548 1.00 77.88 126 ASP A O 1
ATOM 985 N N . VAL A 1 127 ? 9.686 10.291 -11.557 1.00 86.38 127 VAL A N 1
ATOM 986 C CA . VAL A 1 127 ? 9.503 9.659 -10.241 1.00 86.38 127 VAL A CA 1
ATOM 987 C C . VAL A 1 127 ? 8.453 8.542 -10.277 1.00 86.38 127 VAL A C 1
ATOM 989 O O . VAL A 1 127 ? 8.472 7.622 -9.465 1.00 86.38 127 VAL A O 1
ATOM 992 N N . VAL A 1 128 ? 7.557 8.553 -11.269 1.00 89.69 128 VAL A N 1
ATOM 993 C CA . VAL A 1 128 ? 6.546 7.510 -11.470 1.00 89.69 128 VAL A CA 1
ATOM 994 C C . VAL A 1 128 ? 7.194 6.182 -11.875 1.00 89.69 128 VAL A C 1
ATOM 996 O O . VAL A 1 128 ? 6.804 5.128 -11.362 1.00 89.69 128 VAL A O 1
ATOM 999 N N . ALA A 1 129 ? 8.195 6.206 -12.755 1.00 89.31 129 ALA A N 1
ATOM 1000 C CA . ALA A 1 129 ? 8.971 5.028 -13.119 1.00 89.31 129 ALA A CA 1
ATOM 1001 C C . ALA A 1 129 ? 9.748 4.465 -11.920 1.00 89.31 129 ALA A C 1
ATOM 1003 O O . ALA A 1 129 ? 9.710 3.250 -11.691 1.00 89.31 129 ALA A O 1
ATOM 1004 N N . LEU A 1 130 ? 10.369 5.340 -11.116 1.00 89.94 130 LEU A N 1
ATOM 1005 C CA . LEU A 1 130 ? 11.036 4.965 -9.863 1.00 89.94 130 LEU A CA 1
ATOM 1006 C C . LEU A 1 130 ? 10.052 4.309 -8.884 1.00 89.94 130 LEU A C 1
ATOM 1008 O O . LEU A 1 130 ? 10.296 3.199 -8.418 1.00 89.94 130 LEU A O 1
ATOM 1012 N N . ASN A 1 131 ? 8.895 4.931 -8.650 1.00 93.25 131 ASN A N 1
ATOM 1013 C CA . ASN A 1 131 ? 7.820 4.398 -7.809 1.00 93.25 131 ASN A CA 1
ATOM 1014 C C . ASN A 1 131 ? 7.320 3.030 -8.291 1.00 93.25 131 ASN A C 1
ATOM 1016 O O . ASN A 1 131 ? 7.029 2.133 -7.493 1.00 93.25 131 ASN A O 1
ATOM 1020 N N . CYS A 1 132 ? 7.246 2.827 -9.610 1.00 93.50 132 CYS A N 1
ATOM 1021 C CA . CYS A 1 132 ? 6.901 1.529 -10.175 1.00 93.50 132 CYS A CA 1
ATOM 1022 C C . CYS A 1 132 ? 7.969 0.477 -9.848 1.00 93.50 132 CYS A C 1
ATOM 1024 O O . CYS A 1 132 ? 7.617 -0.641 -9.460 1.00 93.50 132 CYS A O 1
ATOM 1026 N N . TYR A 1 133 ? 9.251 0.832 -9.983 1.00 93.38 133 TYR A N 1
ATOM 1027 C CA . TYR A 1 133 ? 10.388 -0.044 -9.691 1.00 93.38 133 TYR A CA 1
ATOM 1028 C C . TYR A 1 133 ? 10.494 -0.393 -8.209 1.00 93.38 133 TYR A C 1
ATOM 1030 O O . TYR A 1 133 ? 10.576 -1.574 -7.876 1.00 93.38 133 TYR A O 1
ATOM 1038 N N . LEU A 1 134 ? 10.370 0.599 -7.322 1.00 93.75 134 LEU A N 1
ATOM 1039 C CA . LEU A 1 134 ? 10.247 0.398 -5.876 1.00 93.75 134 LEU A CA 1
ATOM 1040 C C . LEU A 1 134 ? 9.115 -0.575 -5.561 1.00 93.75 134 LEU A C 1
ATOM 1042 O O . LEU A 1 134 ? 9.320 -1.554 -4.849 1.00 93.75 134 LEU A O 1
ATOM 1046 N N . GLY A 1 135 ? 7.948 -0.370 -6.176 1.00 94.69 135 GLY A N 1
ATOM 1047 C CA . GLY A 1 135 ? 6.825 -1.294 -6.095 1.00 94.69 135 GLY A CA 1
ATOM 1048 C C . GLY A 1 135 ? 7.196 -2.732 -6.476 1.00 94.69 135 GLY A C 1
ATOM 1049 O O . GLY A 1 135 ? 6.848 -3.665 -5.760 1.00 94.69 135 GLY A O 1
ATOM 1050 N N . ALA A 1 136 ? 7.932 -2.925 -7.572 1.00 94.56 136 ALA A N 1
ATOM 1051 C CA . ALA A 1 136 ? 8.384 -4.245 -8.010 1.00 94.56 136 ALA A CA 1
ATOM 1052 C C . ALA A 1 136 ? 9.407 -4.882 -7.048 1.00 94.56 136 ALA A C 1
ATOM 1054 O O . ALA A 1 136 ? 9.358 -6.093 -6.821 1.00 94.56 136 ALA A O 1
ATOM 1055 N N . LEU A 1 137 ? 10.311 -4.085 -6.467 1.00 94.06 137 LEU A N 1
ATOM 1056 C CA . LEU A 1 137 ? 11.280 -4.542 -5.466 1.00 94.06 137 LEU A CA 1
ATOM 1057 C C . LEU A 1 137 ? 10.582 -5.010 -4.189 1.00 94.06 137 LEU A C 1
ATOM 1059 O O . LEU A 1 137 ? 10.852 -6.116 -3.717 1.00 94.06 137 LEU A O 1
ATOM 1063 N N . VAL A 1 138 ? 9.649 -4.215 -3.659 1.00 95.75 138 VAL A N 1
ATOM 1064 C CA . VAL A 1 138 ? 8.936 -4.557 -2.420 1.00 95.75 138 VAL A CA 1
ATOM 1065 C C . VAL A 1 138 ? 7.952 -5.711 -2.613 1.00 95.75 138 VAL A C 1
ATOM 1067 O O . VAL A 1 138 ? 7.826 -6.550 -1.723 1.00 95.75 138 VAL A O 1
ATOM 1070 N N . ASP A 1 139 ? 7.335 -5.840 -3.796 1.00 92.69 139 ASP A N 1
ATOM 1071 C CA . ASP A 1 139 ? 6.533 -7.017 -4.168 1.00 92.69 139 ASP A CA 1
ATOM 1072 C C . ASP A 1 139 ? 7.393 -8.303 -4.158 1.00 92.69 139 ASP A C 1
ATOM 1074 O O . ASP A 1 139 ? 6.899 -9.394 -3.865 1.00 92.69 139 ASP A O 1
ATOM 1078 N N . GLY A 1 140 ? 8.692 -8.171 -4.453 1.00 92.25 140 GLY A N 1
ATOM 1079 C CA . GLY A 1 140 ? 9.704 -9.226 -4.360 1.00 92.25 140 GLY A CA 1
ATOM 1080 C C . GLY A 1 140 ? 10.421 -9.324 -3.008 1.00 92.25 140 GLY A C 1
ATOM 1081 O O . GLY A 1 140 ? 11.361 -10.107 -2.903 1.00 92.25 140 GLY A O 1
ATOM 1082 N N . LYS A 1 141 ? 10.015 -8.545 -1.992 1.00 93.25 141 LYS A N 1
ATOM 1083 C CA . LYS A 1 141 ? 10.669 -8.433 -0.670 1.00 93.25 141 LYS A CA 1
ATOM 1084 C C . LYS A 1 141 ? 12.156 -8.043 -0.714 1.00 93.25 141 LYS A C 1
ATOM 1086 O O . LYS A 1 141 ? 12.905 -8.324 0.219 1.00 93.25 141 LYS A O 1
ATOM 1091 N N . ARG A 1 142 ? 12.599 -7.365 -1.775 1.00 93.94 142 ARG A N 1
ATOM 1092 C CA . ARG A 1 142 ? 13.975 -6.860 -1.937 1.00 93.94 142 ARG A CA 1
ATOM 1093 C C . ARG A 1 142 ? 14.133 -5.508 -1.229 1.00 93.94 142 ARG A C 1
ATOM 1095 O O . ARG A 1 142 ? 14.438 -4.501 -1.859 1.00 93.94 142 ARG A O 1
ATOM 1102 N N . PHE A 1 143 ? 13.872 -5.479 0.079 1.00 93.31 143 PHE A N 1
ATOM 1103 C CA . PHE A 1 143 ? 13.896 -4.250 0.882 1.00 93.31 143 PHE A CA 1
ATOM 1104 C C . PHE A 1 143 ? 15.254 -3.534 0.917 1.00 93.31 143 PHE A C 1
ATOM 1106 O O . PHE A 1 143 ? 15.234 -2.315 0.785 1.00 93.31 143 PHE A O 1
ATOM 1113 N N . PRO A 1 144 ? 16.414 -4.218 1.012 1.00 91.00 144 PRO A N 1
ATOM 1114 C CA . PRO A 1 144 ? 17.710 -3.531 1.009 1.00 91.00 144 PRO A CA 1
ATOM 1115 C C . PRO A 1 144 ? 17.930 -2.684 -0.250 1.00 91.00 144 PRO A C 1
ATOM 1117 O O . PRO A 1 144 ? 18.326 -1.529 -0.170 1.00 91.00 144 PRO A O 1
ATOM 1120 N N . GLU A 1 145 ? 17.566 -3.220 -1.414 1.00 90.38 145 GLU A N 1
ATOM 1121 C CA . GLU A 1 145 ? 17.692 -2.499 -2.682 1.00 90.38 145 GLU A CA 1
ATOM 1122 C C . GLU A 1 145 ? 16.683 -1.355 -2.801 1.00 90.38 145 GLU A C 1
ATOM 1124 O O . GLU A 1 145 ? 16.994 -0.309 -3.359 1.00 90.38 145 GLU A O 1
ATOM 1129 N N . ALA A 1 146 ? 15.471 -1.534 -2.266 1.00 92.38 146 ALA A N 1
ATOM 1130 C CA . ALA A 1 146 ? 14.488 -0.456 -2.209 1.00 92.38 146 ALA A CA 1
ATOM 1131 C C . ALA A 1 146 ? 14.957 0.686 -1.291 1.00 92.38 146 ALA A C 1
ATOM 1133 O O . ALA A 1 146 ? 14.723 1.850 -1.596 1.00 92.38 146 ALA A O 1
ATOM 1134 N N . MET A 1 147 ? 15.646 0.356 -0.199 1.00 91.12 147 MET A N 1
ATOM 1135 C CA . MET A 1 147 ? 16.207 1.311 0.756 1.00 91.12 147 MET A CA 1
ATOM 1136 C C . MET A 1 147 ? 17.343 2.140 0.168 1.00 91.12 147 MET A C 1
ATOM 1138 O O . MET A 1 147 ? 17.382 3.350 0.379 1.00 91.12 147 MET A O 1
ATOM 1142 N N . ASP A 1 148 ? 18.234 1.515 -0.601 1.00 88.88 148 ASP A N 1
ATOM 1143 C CA . ASP A 1 148 ? 19.318 2.232 -1.275 1.00 88.88 148 ASP A CA 1
ATOM 1144 C C . ASP A 1 148 ? 18.781 3.304 -2.237 1.00 88.88 148 ASP A C 1
ATOM 1146 O O . ASP A 1 148 ? 19.379 4.368 -2.362 1.00 88.88 148 ASP A O 1
ATOM 1150 N N . LEU A 1 149 ? 17.613 3.067 -2.846 1.00 89.12 149 LEU A N 1
ATOM 1151 C CA . LEU A 1 149 ? 16.935 4.029 -3.723 1.00 89.12 149 LEU A CA 1
ATOM 1152 C C . LEU A 1 149 ? 16.206 5.159 -2.982 1.00 89.12 149 LEU A C 1
ATOM 1154 O O . LEU A 1 149 ? 15.851 6.151 -3.613 1.00 89.12 149 LEU A O 1
ATOM 1158 N N . LEU A 1 150 ? 15.944 5.015 -1.679 1.00 90.19 150 LEU A N 1
ATOM 1159 C CA . LEU A 1 150 ? 15.325 6.069 -0.867 1.00 90.19 150 LEU A CA 1
ATOM 1160 C C . LEU A 1 150 ? 16.346 7.055 -0.292 1.00 90.19 150 LEU A C 1
ATOM 1162 O O . LEU A 1 150 ? 15.957 8.120 0.187 1.00 90.19 150 LEU A O 1
ATOM 1166 N N . ARG A 1 151 ? 17.639 6.710 -0.298 1.00 85.81 151 ARG A N 1
ATOM 1167 C CA . ARG A 1 151 ? 18.686 7.588 0.226 1.00 85.81 151 ARG A CA 1
ATOM 1168 C C . ARG A 1 151 ? 18.915 8.762 -0.735 1.00 85.81 151 ARG A C 1
ATOM 1170 O O . ARG A 1 151 ? 19.219 8.518 -1.904 1.00 85.81 151 ARG A O 1
ATOM 1177 N N . PRO A 1 152 ? 18.796 10.015 -0.266 1.00 69.19 152 PRO A N 1
ATOM 1178 C CA . PRO A 1 152 ? 19.083 11.180 -1.094 1.00 69.19 152 PRO A CA 1
ATOM 1179 C C . PRO A 1 152 ? 20.573 11.252 -1.475 1.00 69.19 152 PRO A C 1
ATOM 1181 O O . PRO A 1 152 ? 21.451 10.764 -0.762 1.00 69.19 152 PRO A O 1
ATOM 1184 N N . GLY A 1 153 ? 20.856 11.877 -2.621 1.00 61.09 153 GLY A N 1
ATOM 1185 C CA . GLY A 1 153 ? 22.213 12.213 -3.059 1.00 61.09 153 GLY A CA 1
ATOM 1186 C C . GLY A 1 153 ? 22.741 11.439 -4.278 1.00 61.09 153 GLY A C 1
ATOM 1187 O O . GLY A 1 153 ? 22.465 10.257 -4.500 1.00 61.09 153 GLY A O 1
ATOM 1188 N N . ALA A 1 154 ? 23.595 12.123 -5.050 1.00 49.75 154 ALA A N 1
ATOM 1189 C CA . ALA A 1 154 ? 24.180 11.655 -6.314 1.00 49.75 154 ALA A CA 1
ATOM 1190 C C . ALA A 1 154 ? 25.006 10.354 -6.210 1.00 49.75 154 ALA A C 1
ATOM 1192 O O . ALA A 1 154 ? 25.270 9.709 -7.221 1.00 49.75 154 ALA A O 1
ATOM 1193 N N . SER A 1 155 ? 25.422 9.952 -5.003 1.00 42.59 155 SER A N 1
ATOM 1194 C CA . SER A 1 155 ? 26.211 8.729 -4.795 1.00 42.59 155 SER A CA 1
ATOM 1195 C C . SER A 1 155 ? 25.358 7.460 -4.644 1.00 42.59 155 SER A C 1
ATOM 1197 O O . SER A 1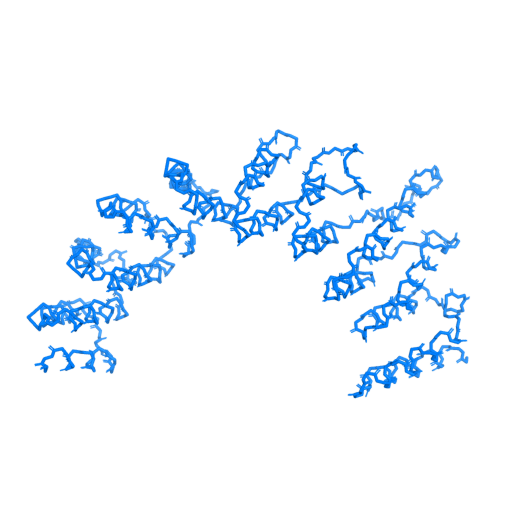 155 ? 25.912 6.365 -4.742 1.00 42.59 155 SER A O 1
ATOM 1199 N N . PHE A 1 156 ? 24.043 7.589 -4.416 1.00 50.50 156 PHE A N 1
ATOM 1200 C CA . PHE A 1 156 ? 23.113 6.466 -4.193 1.00 50.50 156 PHE A CA 1
ATOM 1201 C C . PHE A 1 156 ? 21.989 6.392 -5.233 1.00 50.50 156 PHE A C 1
ATOM 1203 O O . PHE A 1 156 ? 21.431 5.319 -5.473 1.00 50.50 156 PHE A O 1
ATOM 1210 N N . SER A 1 157 ? 21.699 7.503 -5.916 1.00 61.59 157 SER A N 1
ATOM 1211 C CA . SER A 1 157 ? 20.685 7.562 -6.963 1.00 61.59 157 SER A CA 1
ATOM 1212 C C . SER A 1 157 ? 21.164 6.863 -8.239 1.00 61.59 157 SER A C 1
ATOM 1214 O O . SER A 1 157 ? 21.615 7.481 -9.203 1.00 61.59 157 SER A O 1
ATOM 1216 N N . LYS A 1 158 ? 21.045 5.530 -8.270 1.00 72.06 158 LYS A N 1
ATOM 1217 C CA . LYS A 1 158 ? 21.297 4.698 -9.460 1.00 72.06 158 LYS A CA 1
ATOM 1218 C C . LYS A 1 158 ? 20.607 5.241 -10.721 1.00 72.06 158 LYS A C 1
ATOM 1220 O O . LYS A 1 158 ? 21.095 5.009 -11.826 1.00 72.06 158 LYS A O 1
ATOM 1225 N N . PHE A 1 159 ? 19.499 5.961 -10.546 1.00 77.12 159 PHE A N 1
ATOM 1226 C CA . PHE A 1 159 ? 18.675 6.486 -11.624 1.00 77.12 159 PHE A CA 1
ATOM 1227 C C . PHE A 1 159 ? 18.677 8.021 -11.771 1.00 77.12 159 PHE A C 1
ATOM 1229 O O . PHE A 1 159 ? 17.966 8.509 -12.642 1.00 77.12 159 PHE A O 1
ATOM 1236 N N . ASP A 1 160 ? 19.459 8.775 -10.984 1.00 75.56 160 ASP A N 1
ATOM 1237 C CA . ASP A 1 160 ? 19.435 10.257 -10.953 1.00 75.56 160 ASP A CA 1
ATOM 1238 C C . ASP A 1 160 ? 18.021 10.852 -10.741 1.00 75.56 160 ASP A C 1
ATOM 1240 O O . ASP A 1 160 ? 17.658 11.883 -11.309 1.00 75.56 160 ASP A O 1
ATOM 1244 N N . VAL A 1 161 ? 17.192 10.184 -9.933 1.00 81.81 161 VAL A N 1
ATOM 1245 C CA . VAL A 1 161 ? 15.851 10.650 -9.548 1.00 81.81 161 VAL A CA 1
ATOM 1246 C C . VAL A 1 161 ? 15.746 10.658 -8.037 1.00 81.81 161 VAL A C 1
ATOM 1248 O O . VAL A 1 161 ? 16.047 9.647 -7.398 1.00 81.81 161 VAL A O 1
ATOM 1251 N N . ASP A 1 162 ? 15.302 11.782 -7.483 1.00 84.19 162 ASP A N 1
ATOM 1252 C CA . ASP A 1 162 ? 15.039 11.889 -6.054 1.00 84.19 162 ASP A CA 1
ATOM 1253 C C . ASP A 1 162 ? 13.687 11.239 -5.704 1.00 84.19 162 ASP A C 1
ATOM 1255 O O . ASP A 1 162 ? 12.696 11.436 -6.422 1.00 84.19 162 ASP A O 1
ATOM 1259 N N . PRO A 1 163 ? 13.624 10.456 -4.615 1.00 89.25 163 PRO A N 1
ATOM 1260 C CA . PRO A 1 163 ? 12.389 9.835 -4.158 1.00 89.25 163 PRO A CA 1
ATOM 1261 C C . PRO A 1 163 ? 11.390 10.887 -3.656 1.00 89.25 163 PRO A C 1
ATOM 1263 O O . PRO A 1 163 ? 11.741 11.833 -2.954 1.00 89.25 163 PRO A O 1
ATOM 1266 N N . ASP A 1 164 ? 10.113 10.687 -3.977 1.00 90.94 164 ASP A N 1
ATOM 1267 C CA . ASP A 1 164 ? 9.001 11.498 -3.479 1.00 90.94 164 ASP A CA 1
ATOM 1268 C C . ASP A 1 164 ? 8.272 10.821 -2.309 1.00 90.94 164 ASP A C 1
ATOM 1270 O O . ASP A 1 164 ? 8.572 9.697 -1.905 1.00 90.94 164 ASP A O 1
ATOM 1274 N N . LEU A 1 165 ? 7.248 11.484 -1.769 1.00 93.31 165 LEU A N 1
ATOM 1275 C CA . LEU A 1 165 ? 6.448 10.935 -0.671 1.00 93.31 165 LEU A CA 1
ATOM 1276 C C . LEU A 1 165 ? 5.807 9.579 -1.025 1.00 93.31 165 LEU A C 1
ATOM 1278 O O . LEU A 1 165 ? 5.675 8.703 -0.169 1.00 93.31 165 LEU A O 1
ATOM 1282 N N . VAL A 1 166 ? 5.449 9.374 -2.297 1.00 94.62 166 VAL A N 1
ATOM 1283 C CA . VAL A 1 166 ? 4.905 8.102 -2.791 1.00 94.62 166 VAL A CA 1
ATOM 1284 C C . VAL A 1 166 ? 5.966 6.997 -2.744 1.00 94.62 166 VAL A C 1
ATOM 1286 O O . VAL A 1 166 ? 5.631 5.861 -2.397 1.00 94.62 166 VAL A O 1
ATOM 1289 N N . SER A 1 167 ? 7.232 7.324 -3.009 1.00 93.56 167 SER A N 1
ATOM 1290 C CA . SER A 1 167 ? 8.376 6.405 -2.919 1.00 93.56 167 SER A CA 1
ATOM 1291 C C . SER A 1 167 ? 8.501 5.845 -1.504 1.00 93.56 167 SER A C 1
ATOM 1293 O O . SER A 1 167 ? 8.473 4.627 -1.305 1.00 93.56 167 SER A O 1
ATOM 1295 N N . PHE A 1 168 ? 8.528 6.732 -0.506 1.00 95.31 168 PHE A N 1
ATOM 1296 C CA . PHE A 1 168 ? 8.600 6.355 0.907 1.00 95.31 168 PHE A CA 1
ATOM 1297 C C . PHE A 1 168 ? 7.367 5.566 1.356 1.00 95.31 168 PHE A C 1
ATOM 1299 O O . PHE A 1 168 ? 7.499 4.476 1.917 1.00 95.31 168 PHE A O 1
ATOM 1306 N N . ASN A 1 169 ? 6.161 6.054 1.047 1.00 95.94 169 ASN A N 1
ATOM 1307 C CA . ASN A 1 169 ? 4.912 5.386 1.424 1.00 95.94 169 ASN A CA 1
ATOM 1308 C C . ASN A 1 169 ? 4.785 3.983 0.795 1.00 95.94 169 ASN A C 1
ATOM 1310 O O . ASN A 1 169 ? 4.241 3.071 1.427 1.00 95.94 169 ASN A O 1
ATOM 1314 N N . THR A 1 170 ? 5.326 3.775 -0.413 1.00 95.75 170 THR A N 1
ATOM 1315 C CA . THR A 1 170 ? 5.366 2.462 -1.080 1.00 95.75 170 THR A CA 1
ATOM 1316 C C . THR A 1 170 ? 6.193 1.456 -0.279 1.00 95.75 170 THR A C 1
ATOM 1318 O O . THR A 1 170 ? 5.730 0.334 -0.044 1.00 95.75 170 THR A O 1
ATOM 1321 N N . VAL A 1 171 ? 7.387 1.851 0.177 1.00 96.31 171 VAL A N 1
ATOM 1322 C CA . VAL A 1 171 ? 8.275 0.976 0.958 1.00 96.31 171 VAL A CA 1
ATOM 1323 C C . VAL A 1 171 ? 7.742 0.769 2.375 1.00 96.31 171 VAL A C 1
ATOM 1325 O O . VAL A 1 171 ? 7.626 -0.382 2.798 1.00 96.31 171 VAL A O 1
ATOM 1328 N N . LEU A 1 172 ? 7.314 1.835 3.063 1.00 96.12 172 LEU A N 1
ATOM 1329 C CA . LEU A 1 172 ? 6.723 1.765 4.407 1.00 96.12 172 LEU A CA 1
ATOM 1330 C C . LEU A 1 172 ? 5.526 0.810 4.451 1.00 96.12 172 LEU A C 1
ATOM 1332 O O . LEU A 1 172 ? 5.499 -0.131 5.243 1.00 96.12 172 LEU A O 1
ATOM 1336 N N . SER A 1 173 ? 4.547 0.999 3.560 1.00 94.94 173 SER A N 1
ATOM 1337 C CA . SER A 1 173 ? 3.340 0.165 3.527 1.00 94.94 173 SER A CA 1
ATOM 1338 C C . SER A 1 173 ? 3.665 -1.313 3.279 1.00 94.94 173 SER A C 1
ATOM 1340 O O . SER A 1 173 ? 3.073 -2.213 3.888 1.00 94.94 173 SER A O 1
ATOM 1342 N N . ALA A 1 174 ? 4.631 -1.592 2.398 1.00 96.38 174 ALA A N 1
ATOM 1343 C CA . ALA A 1 174 ? 5.063 -2.953 2.119 1.00 96.38 174 ALA A CA 1
ATOM 1344 C C . ALA A 1 174 ? 5.828 -3.589 3.289 1.00 96.38 174 ALA A C 1
ATOM 1346 O O . ALA A 1 174 ? 5.549 -4.747 3.612 1.00 96.38 174 ALA A O 1
ATOM 1347 N N . ALA A 1 175 ? 6.721 -2.845 3.944 1.00 96.44 175 ALA A N 1
ATOM 1348 C CA . ALA A 1 175 ? 7.479 -3.306 5.105 1.00 96.44 175 ALA A CA 1
ATOM 1349 C C . ALA A 1 175 ? 6.546 -3.648 6.278 1.00 96.44 175 ALA A C 1
ATOM 1351 O O . ALA A 1 175 ? 6.604 -4.759 6.807 1.00 96.44 175 ALA A O 1
ATOM 1352 N N . VAL A 1 176 ? 5.581 -2.772 6.589 1.00 95.62 176 VAL A N 1
ATOM 1353 C CA . VAL A 1 176 ? 4.561 -3.005 7.630 1.00 95.62 176 VAL A CA 1
ATOM 1354 C C . VAL A 1 176 ? 3.726 -4.252 7.333 1.00 95.62 176 VAL A C 1
ATOM 1356 O O . VAL A 1 176 ? 3.490 -5.081 8.213 1.00 95.62 176 VAL A O 1
ATOM 1359 N N . ARG A 1 177 ? 3.292 -4.431 6.080 1.00 94.56 177 ARG A N 1
ATOM 1360 C CA . ARG A 1 177 ? 2.538 -5.623 5.654 1.00 94.56 177 ARG A CA 1
ATOM 1361 C C . ARG A 1 177 ? 3.364 -6.907 5.754 1.00 94.56 177 ARG A C 1
ATOM 1363 O O . ARG A 1 177 ? 2.797 -7.954 6.061 1.00 94.56 177 ARG A O 1
ATOM 1370 N N . CYS A 1 178 ? 4.671 -6.832 5.509 1.00 94.62 178 CYS A N 1
ATOM 1371 C CA . CYS A 1 178 ? 5.591 -7.959 5.657 1.00 94.62 178 CYS A CA 1
ATOM 1372 C C . CYS A 1 178 ? 6.074 -8.170 7.100 1.00 94.62 178 CYS A C 1
ATOM 1374 O O . CYS A 1 178 ? 6.721 -9.181 7.348 1.00 94.62 178 CYS A O 1
ATOM 1376 N N . ARG A 1 179 ? 5.711 -7.281 8.040 1.00 94.69 179 ARG A N 1
ATOM 1377 C CA . ARG A 1 179 ? 6.187 -7.256 9.437 1.00 94.69 179 ARG A CA 1
ATOM 1378 C C . ARG A 1 179 ? 7.707 -7.081 9.567 1.00 94.69 179 ARG A C 1
ATOM 1380 O O . ARG A 1 179 ? 8.301 -7.526 10.542 1.00 94.69 179 ARG A O 1
ATOM 1387 N N . GLU A 1 180 ? 8.319 -6.399 8.604 1.00 95.00 180 GLU A N 1
ATOM 1388 C CA . GLU A 1 180 ? 9.745 -6.057 8.607 1.00 95.00 180 GLU A CA 1
ATOM 1389 C C . GLU A 1 180 ? 9.956 -4.735 9.362 1.00 95.00 180 GLU A C 1
ATOM 1391 O O . GLU A 1 180 ? 10.254 -3.703 8.764 1.00 95.00 180 GLU A O 1
ATOM 1396 N N . PHE A 1 181 ? 9.725 -4.729 10.680 1.00 94.31 181 PHE A N 1
ATOM 1397 C CA . PHE A 1 181 ? 9.713 -3.488 11.473 1.00 94.31 181 PHE A CA 1
ATOM 1398 C C . PHE A 1 181 ? 11.071 -2.773 11.510 1.00 94.31 181 PHE A C 1
ATOM 1400 O O . PHE A 1 181 ? 11.093 -1.550 11.478 1.00 94.31 181 PHE A O 1
ATOM 1407 N N . GLY A 1 182 ? 12.186 -3.513 11.452 1.00 94.00 182 GLY A N 1
ATOM 1408 C CA . GLY A 1 182 ? 13.517 -2.905 11.326 1.00 94.00 182 GLY A CA 1
ATOM 1409 C C . GLY A 1 182 ? 13.665 -2.077 10.045 1.00 94.00 182 GLY A C 1
ATOM 1410 O O . GLY A 1 182 ? 14.183 -0.970 10.088 1.00 94.00 182 GLY A O 1
ATOM 1411 N N . ILE A 1 183 ? 13.094 -2.546 8.926 1.00 94.88 183 ILE A N 1
ATOM 1412 C CA . ILE A 1 183 ? 13.059 -1.766 7.681 1.00 94.88 183 ILE A CA 1
ATOM 1413 C C . ILE A 1 183 ? 12.186 -0.519 7.848 1.00 94.88 183 ILE A C 1
ATOM 1415 O O . ILE A 1 183 ? 12.528 0.531 7.324 1.00 94.88 183 ILE A O 1
ATOM 1419 N N . VAL A 1 184 ? 11.066 -0.600 8.574 1.00 95.44 184 VAL A N 1
ATOM 1420 C CA . VAL A 1 184 ? 10.227 0.582 8.844 1.00 95.44 184 VAL A CA 1
ATOM 1421 C C . VAL A 1 184 ? 11.000 1.644 9.625 1.00 95.44 184 VAL A C 1
ATOM 1423 O O . VAL A 1 184 ? 10.900 2.827 9.293 1.00 95.44 184 VAL A O 1
ATOM 1426 N N . ASP A 1 185 ? 11.783 1.232 10.619 1.00 94.38 185 ASP A N 1
ATOM 1427 C CA . ASP A 1 185 ? 12.610 2.138 11.415 1.00 94.38 185 ASP A CA 1
ATOM 1428 C C . ASP A 1 185 ? 13.718 2.764 10.556 1.00 94.38 185 ASP A C 1
ATOM 1430 O O . ASP A 1 185 ? 13.900 3.985 10.570 1.00 94.38 185 ASP A O 1
ATOM 1434 N N . ASP A 1 186 ? 14.378 1.962 9.716 1.00 93.81 186 ASP A N 1
ATOM 1435 C CA . ASP A 1 186 ? 15.393 2.460 8.791 1.00 93.81 186 ASP A CA 1
ATOM 1436 C C . ASP A 1 186 ? 14.791 3.454 7.779 1.00 93.81 186 ASP A C 1
ATOM 1438 O O . ASP A 1 186 ? 15.347 4.535 7.575 1.00 93.81 186 ASP A O 1
ATOM 1442 N N . VAL A 1 187 ? 13.637 3.147 7.164 1.00 93.69 187 VAL A N 1
ATOM 1443 C CA . VAL A 1 187 ? 12.952 4.070 6.236 1.00 93.69 187 VAL A CA 1
ATOM 1444 C C . VAL A 1 187 ? 12.581 5.367 6.952 1.00 93.69 187 VAL A C 1
ATOM 1446 O O . VAL A 1 187 ? 12.795 6.446 6.403 1.00 93.69 187 VAL A O 1
ATOM 1449 N N . SER A 1 188 ? 12.051 5.275 8.174 1.00 92.19 188 SER A N 1
ATOM 1450 C CA . SER A 1 188 ? 11.692 6.441 8.991 1.00 92.19 188 SER A CA 1
ATOM 1451 C C . SER A 1 188 ? 12.907 7.322 9.283 1.00 92.19 188 SER A C 1
ATOM 1453 O O . SER A 1 188 ? 12.807 8.546 9.222 1.00 92.19 188 SER A O 1
ATOM 1455 N N . SER A 1 189 ? 14.070 6.717 9.542 1.00 92.38 189 SER A N 1
ATOM 1456 C CA . SER A 1 189 ? 15.317 7.454 9.770 1.00 92.38 189 SER A CA 1
ATOM 1457 C C . SER A 1 189 ? 15.773 8.236 8.532 1.00 92.38 189 SER A C 1
ATOM 1459 O O . SER A 1 189 ? 16.169 9.396 8.651 1.00 92.38 189 SER A O 1
ATOM 1461 N N . ILE A 1 190 ? 15.644 7.643 7.337 1.00 90.81 190 ILE A N 1
ATOM 1462 C CA . ILE A 1 190 ? 15.955 8.311 6.066 1.00 90.81 190 ILE A CA 1
ATOM 1463 C C . ILE A 1 190 ? 14.944 9.427 5.806 1.00 90.81 190 ILE A C 1
ATOM 1465 O O . ILE A 1 190 ? 15.336 10.549 5.493 1.00 90.81 190 ILE A O 1
ATOM 1469 N N . PHE A 1 191 ? 13.651 9.140 5.970 1.00 90.75 191 PHE A N 1
ATOM 1470 C CA . PHE A 1 191 ? 12.569 10.092 5.731 1.00 90.75 191 PHE A CA 1
ATOM 1471 C C . PHE A 1 191 ? 12.699 11.355 6.593 1.00 90.75 191 PHE A C 1
ATOM 1473 O O . PHE A 1 191 ? 12.482 12.459 6.103 1.00 90.75 191 PHE A O 1
ATOM 1480 N N . ASN A 1 192 ? 13.111 11.195 7.854 1.00 88.75 192 ASN A N 1
ATOM 1481 C CA . ASN A 1 192 ? 13.298 12.297 8.800 1.00 88.75 192 ASN A CA 1
ATOM 1482 C C . ASN A 1 192 ? 14.642 13.033 8.645 1.00 88.75 192 ASN A C 1
ATOM 1484 O O . ASN A 1 192 ? 14.909 13.982 9.385 1.00 88.75 192 ASN A O 1
ATOM 1488 N N . SER A 1 193 ? 15.508 12.613 7.720 1.00 88.00 193 SER A N 1
ATOM 1489 C CA . SER A 1 193 ? 16.767 13.312 7.467 1.00 88.00 193 SER A CA 1
ATOM 1490 C C . SER A 1 193 ? 16.523 14.681 6.820 1.00 88.00 193 SER A C 1
ATOM 1492 O O . SER A 1 193 ? 15.623 14.864 5.997 1.00 88.00 193 SER A O 1
ATOM 1494 N N . ALA A 1 194 ? 17.361 15.662 7.167 1.00 79.75 194 ALA A N 1
ATOM 1495 C CA . ALA A 1 194 ? 17.252 17.023 6.637 1.00 79.75 194 ALA A CA 1
ATOM 1496 C C . ALA A 1 194 ? 17.415 17.096 5.106 1.00 79.75 194 ALA A C 1
ATOM 1498 O O . ALA A 1 194 ? 16.936 18.041 4.485 1.00 79.75 194 ALA A O 1
ATOM 1499 N N . GLU A 1 195 ? 18.076 16.102 4.511 1.00 81.00 195 GLU A N 1
ATOM 1500 C CA . GLU A 1 195 ? 18.331 16.006 3.072 1.00 81.00 195 GLU A CA 1
ATOM 1501 C C . GLU A 1 195 ? 17.066 15.675 2.269 1.00 81.00 195 GLU A C 1
ATOM 1503 O O . GLU A 1 195 ? 16.938 16.121 1.133 1.00 81.00 195 GLU A O 1
ATOM 1508 N N . VAL A 1 196 ? 16.115 14.936 2.856 1.00 84.06 196 VAL A N 1
ATOM 1509 C CA . VAL A 1 196 ? 14.850 14.586 2.192 1.00 84.06 196 VAL A CA 1
ATOM 1510 C C . VAL A 1 196 ? 13.894 15.781 2.180 1.00 84.06 196 VAL A C 1
ATOM 1512 O O . VAL A 1 196 ? 13.255 16.057 1.168 1.00 84.06 196 VAL A O 1
ATOM 1515 N N . GLY A 1 197 ? 13.779 16.505 3.300 1.00 83.62 197 GLY A N 1
ATOM 1516 C CA . GLY A 1 197 ? 12.967 17.727 3.392 1.00 83.62 197 GLY A CA 1
ATOM 1517 C C . GLY A 1 197 ? 11.460 17.546 3.127 1.00 83.62 197 GLY A C 1
ATOM 1518 O O . GLY A 1 197 ? 10.742 18.537 2.971 1.00 83.62 197 GLY A O 1
ATOM 1519 N N . LEU A 1 198 ? 10.965 16.304 3.071 1.00 87.62 198 LEU A N 1
ATOM 1520 C CA . LEU A 1 198 ? 9.556 15.976 2.852 1.00 87.62 198 LEU A CA 1
ATOM 1521 C C . LEU A 1 198 ? 8.778 15.992 4.171 1.00 87.62 198 LEU A C 1
ATOM 1523 O O . LEU A 1 198 ? 9.318 15.746 5.246 1.00 87.62 198 LEU A O 1
ATOM 1527 N N . LYS A 1 199 ? 7.472 16.255 4.081 1.00 87.56 199 LYS A N 1
ATOM 1528 C CA . LYS A 1 199 ? 6.542 16.125 5.209 1.00 87.56 199 LYS A CA 1
ATOM 1529 C C . LYS A 1 199 ? 5.604 14.955 4.962 1.00 87.56 199 LYS A C 1
ATOM 1531 O O . LYS A 1 199 ? 5.042 14.843 3.874 1.00 87.56 199 LYS A O 1
ATOM 1536 N N . GLY A 1 200 ? 5.453 14.104 5.975 1.00 87.00 200 GLY A N 1
ATOM 1537 C CA . GLY A 1 200 ? 4.554 12.955 5.929 1.00 87.00 200 GLY A CA 1
ATOM 1538 C C . GLY A 1 200 ? 3.103 13.392 5.770 1.00 87.00 200 GLY A C 1
ATOM 1539 O O . GLY A 1 200 ? 2.709 14.447 6.267 1.00 87.00 200 GLY A O 1
ATOM 1540 N N . ASP A 1 201 ? 2.311 12.578 5.082 1.00 88.88 201 ASP A N 1
ATOM 1541 C CA . ASP A 1 201 ? 0.864 12.749 4.995 1.00 88.88 201 ASP A CA 1
ATOM 1542 C C . ASP A 1 201 ? 0.136 11.721 5.874 1.00 88.88 201 ASP A C 1
ATOM 1544 O O . ASP A 1 201 ? 0.744 10.953 6.628 1.00 88.88 201 ASP A O 1
ATOM 1548 N N . ILE A 1 202 ? -1.197 11.691 5.778 1.00 86.88 202 ILE A N 1
ATOM 1549 C CA . ILE A 1 202 ? -2.012 10.729 6.525 1.00 86.88 202 ILE A CA 1
ATOM 1550 C C . ILE A 1 202 ? -1.646 9.275 6.191 1.00 86.88 202 ILE A C 1
ATOM 1552 O O . ILE A 1 202 ? -1.754 8.414 7.057 1.00 86.88 202 ILE A O 1
ATOM 1556 N N . TYR A 1 203 ? -1.164 8.982 4.976 1.00 90.75 203 TYR A N 1
ATOM 1557 C CA . TYR A 1 203 ? -0.752 7.630 4.597 1.00 90.75 203 TYR A CA 1
ATOM 1558 C C . TYR A 1 203 ? 0.561 7.231 5.268 1.00 90.75 203 TYR A C 1
ATOM 1560 O O . TYR A 1 203 ? 0.668 6.097 5.742 1.00 90.75 203 TYR A O 1
ATOM 1568 N N . THR A 1 204 ? 1.524 8.154 5.358 1.00 91.88 204 THR A N 1
ATOM 1569 C CA . THR A 1 204 ? 2.769 7.950 6.111 1.00 91.88 204 THR A CA 1
ATOM 1570 C C . THR A 1 204 ? 2.455 7.635 7.570 1.00 91.88 204 THR A C 1
ATOM 1572 O O . THR A 1 204 ? 2.856 6.593 8.086 1.00 91.88 204 THR A O 1
ATOM 1575 N N . LEU A 1 205 ? 1.655 8.485 8.216 1.00 91.50 205 LEU A N 1
ATOM 1576 C CA . LEU A 1 205 ? 1.306 8.338 9.629 1.00 91.50 205 LEU A CA 1
ATOM 1577 C C . LEU A 1 205 ? 0.487 7.073 9.893 1.00 91.50 205 LEU A C 1
ATOM 1579 O O . LEU A 1 205 ? 0.741 6.369 10.864 1.00 91.50 205 LEU A O 1
ATOM 1583 N N . ASN A 1 206 ? -0.432 6.719 8.994 1.00 91.69 206 ASN A N 1
ATOM 1584 C CA . ASN A 1 206 ? -1.173 5.461 9.055 1.00 91.69 206 ASN A CA 1
ATOM 1585 C C . ASN A 1 206 ? -0.259 4.230 8.984 1.00 91.69 206 ASN A C 1
ATOM 1587 O O . ASN A 1 206 ? -0.501 3.240 9.680 1.00 91.69 206 ASN A O 1
ATOM 1591 N N . ALA A 1 207 ? 0.776 4.266 8.139 1.00 93.88 207 ALA A N 1
ATOM 1592 C CA . ALA A 1 207 ? 1.749 3.183 8.046 1.00 93.88 207 ALA A CA 1
ATOM 1593 C C . ALA A 1 207 ? 2.579 3.072 9.334 1.00 93.88 207 ALA A C 1
ATOM 1595 O O . ALA A 1 207 ? 2.700 1.973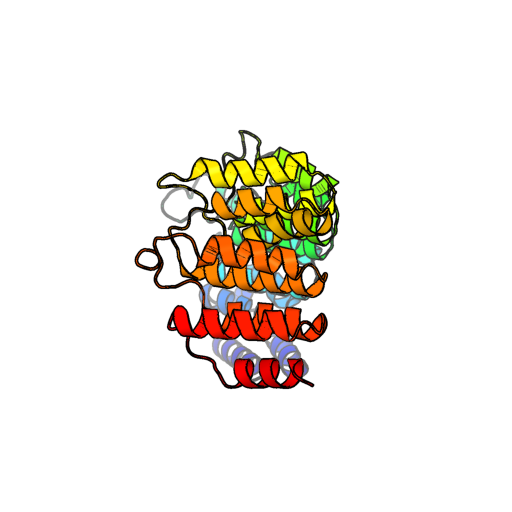 9.877 1.00 93.88 207 ALA A O 1
ATOM 1596 N N . LEU A 1 208 ? 3.079 4.197 9.854 1.00 94.75 208 LEU A N 1
ATOM 1597 C CA . LEU A 1 208 ? 3.873 4.242 11.085 1.00 94.75 208 LEU A CA 1
ATOM 1598 C C . LEU A 1 208 ? 3.058 3.820 12.312 1.00 94.75 208 LEU A C 1
ATOM 1600 O O . LEU A 1 208 ? 3.481 2.925 13.038 1.00 94.75 208 LEU A O 1
ATOM 1604 N N . LEU A 1 209 ? 1.844 4.350 12.482 1.00 93.44 209 LEU A N 1
ATOM 1605 C CA . LEU A 1 209 ? 0.943 3.976 13.575 1.00 93.44 209 LEU A CA 1
ATOM 1606 C C . LEU A 1 209 ? 0.640 2.476 13.552 1.00 93.44 209 LEU A C 1
ATOM 1608 O O . LEU A 1 209 ? 0.712 1.789 14.571 1.00 93.44 209 LEU A O 1
ATOM 1612 N N . ARG A 1 210 ? 0.344 1.927 12.368 1.00 93.62 210 ARG A N 1
ATOM 1613 C CA . ARG A 1 210 ? 0.149 0.484 12.219 1.00 93.62 210 ARG A CA 1
ATOM 1614 C C . ARG A 1 210 ? 1.415 -0.302 12.561 1.00 93.62 210 ARG A C 1
ATOM 1616 O O . ARG A 1 210 ? 1.300 -1.362 13.173 1.00 93.62 210 ARG A O 1
ATOM 1623 N N . SER A 1 211 ? 2.589 0.180 12.160 1.00 95.50 211 SER A N 1
ATOM 1624 C CA . SER A 1 211 ? 3.873 -0.436 12.506 1.00 95.50 211 SER A CA 1
ATOM 1625 C C . SER A 1 211 ? 4.069 -0.495 14.019 1.00 95.50 211 SER A C 1
ATOM 1627 O O . SER A 1 211 ? 4.282 -1.578 14.563 1.00 95.50 211 SER A O 1
ATOM 1629 N N . ALA A 1 212 ? 3.914 0.644 14.700 1.00 93.38 212 ALA A N 1
ATOM 1630 C CA . ALA A 1 212 ? 4.045 0.775 16.147 1.00 93.38 212 ALA A CA 1
ATOM 1631 C C . ALA A 1 212 ? 3.080 -0.168 16.883 1.00 93.38 212 ALA A C 1
ATOM 1633 O O . ALA A 1 212 ? 3.493 -0.954 17.735 1.00 93.38 212 ALA A O 1
ATOM 1634 N N . ASN A 1 213 ? 1.816 -0.210 16.457 1.00 91.31 213 ASN A N 1
ATOM 1635 C CA . ASN A 1 213 ? 0.818 -1.115 17.026 1.00 91.31 213 ASN A CA 1
ATOM 1636 C C . ASN A 1 213 ? 1.149 -2.599 16.820 1.00 91.31 213 ASN A C 1
ATOM 1638 O O . ASN A 1 213 ? 0.981 -3.403 17.731 1.00 91.31 213 ASN A O 1
ATOM 1642 N N . LEU A 1 214 ? 1.615 -2.993 15.629 1.00 91.19 214 LEU A N 1
ATOM 1643 C CA . LEU A 1 214 ? 1.962 -4.391 15.339 1.00 91.19 214 LEU A CA 1
ATOM 1644 C C . LEU A 1 214 ? 3.274 -4.845 15.999 1.00 91.19 214 LEU A C 1
ATOM 1646 O O . LEU A 1 214 ? 3.477 -6.051 16.152 1.00 91.19 214 LEU A O 1
ATOM 1650 N N . SER A 1 215 ? 4.142 -3.900 16.361 1.00 92.25 215 SER A N 1
ATOM 1651 C CA . SER A 1 215 ? 5.398 -4.121 17.088 1.00 92.25 215 SER A CA 1
ATOM 1652 C C . SER A 1 215 ? 5.266 -3.907 18.604 1.00 92.25 215 SER A C 1
ATOM 1654 O O . SER A 1 215 ? 6.255 -4.034 19.318 1.00 92.25 215 SER A O 1
ATOM 1656 N N . ASN A 1 216 ? 4.049 -3.647 19.106 1.00 88.88 216 ASN A N 1
ATOM 1657 C CA . ASN A 1 216 ? 3.743 -3.357 20.515 1.00 88.88 216 ASN A CA 1
ATOM 1658 C C . ASN A 1 216 ? 4.530 -2.163 21.097 1.00 88.88 216 ASN A C 1
ATOM 1660 O O . ASN A 1 216 ? 4.837 -2.135 22.288 1.00 88.88 216 ASN A O 1
ATOM 1664 N N . ARG A 1 217 ? 4.858 -1.168 20.266 1.00 89.81 217 ARG A N 1
ATOM 1665 C CA . ARG A 1 217 ? 5.510 0.085 20.672 1.00 89.81 217 ARG A CA 1
ATOM 1666 C C . ARG A 1 217 ? 4.449 1.126 21.024 1.00 89.81 217 ARG A C 1
ATOM 1668 O O . ARG A 1 217 ? 4.148 2.013 20.230 1.00 89.81 217 ARG A O 1
ATOM 1675 N N . GLU A 1 218 ? 3.837 0.970 22.196 1.00 86.31 218 GLU A N 1
ATOM 1676 C CA . GLU A 1 218 ? 2.700 1.805 22.617 1.00 86.31 218 GLU A CA 1
ATOM 1677 C C . GLU A 1 218 ? 3.049 3.296 22.701 1.00 86.31 218 GLU A C 1
ATOM 1679 O O . GLU A 1 218 ? 2.267 4.119 22.235 1.00 86.31 218 GLU A O 1
ATOM 1684 N N . ASP A 1 219 ? 4.225 3.646 23.228 1.00 87.50 219 ASP A N 1
ATOM 1685 C CA . ASP A 1 219 ? 4.643 5.049 23.370 1.00 87.50 219 ASP A CA 1
ATOM 1686 C C . ASP A 1 219 ? 4.802 5.739 22.005 1.00 87.50 219 ASP A C 1
ATOM 1688 O O . ASP A 1 219 ? 4.359 6.867 21.812 1.00 87.50 219 ASP A O 1
ATOM 1692 N N . GLU A 1 220 ? 5.366 5.036 21.017 1.00 89.88 220 GLU A N 1
ATOM 1693 C CA . GLU A 1 220 ? 5.493 5.535 19.641 1.00 89.88 220 GLU A CA 1
ATOM 1694 C C . GLU A 1 220 ? 4.116 5.723 18.990 1.00 89.88 220 GLU A C 1
ATOM 1696 O O . GLU A 1 220 ? 3.868 6.737 18.339 1.00 89.88 220 GLU A O 1
ATOM 1701 N N . ALA A 1 221 ? 3.196 4.777 19.206 1.00 90.19 221 ALA A N 1
ATOM 1702 C CA . ALA A 1 221 ? 1.827 4.886 18.714 1.00 90.19 221 ALA A CA 1
ATOM 1703 C C . ALA A 1 221 ? 1.093 6.091 19.328 1.00 90.19 221 ALA A C 1
ATOM 1705 O O . ALA A 1 221 ? 0.393 6.802 18.609 1.00 90.19 221 ALA A O 1
ATOM 1706 N N . LEU A 1 222 ? 1.268 6.337 20.631 1.00 86.06 222 LEU A N 1
ATOM 1707 C CA . LEU A 1 222 ? 0.673 7.482 21.323 1.00 86.06 222 LEU A CA 1
ATOM 1708 C C . LEU A 1 222 ? 1.241 8.810 20.819 1.00 86.06 222 LEU A C 1
ATOM 1710 O O . LEU A 1 222 ? 0.453 9.695 20.502 1.00 86.06 222 LEU A O 1
ATOM 1714 N N . ASN A 1 223 ? 2.559 8.917 20.637 1.00 87.75 223 ASN A N 1
ATOM 1715 C CA . ASN A 1 223 ? 3.182 10.125 20.089 1.00 87.75 223 ASN A CA 1
ATOM 1716 C C . ASN A 1 223 ? 2.644 10.455 18.686 1.00 87.75 223 ASN A C 1
ATOM 1718 O O . ASN A 1 223 ? 2.283 11.594 18.417 1.00 87.75 223 ASN A O 1
ATOM 1722 N N . ILE A 1 224 ? 2.506 9.453 17.806 1.00 88.94 224 ILE A N 1
ATOM 1723 C CA . ILE A 1 224 ? 1.929 9.652 16.462 1.00 88.94 224 ILE A CA 1
ATOM 1724 C C . ILE A 1 224 ? 0.474 10.136 16.551 1.00 88.94 224 ILE A C 1
ATOM 1726 O O . ILE A 1 224 ? 0.031 10.958 15.746 1.00 88.94 224 ILE A O 1
ATOM 1730 N N . ILE A 1 225 ? -0.291 9.607 17.507 1.00 86.25 225 ILE A N 1
ATOM 1731 C CA . ILE A 1 225 ? -1.671 10.031 17.746 1.00 86.25 225 ILE A CA 1
ATOM 1732 C C . ILE A 1 225 ? -1.712 11.489 18.210 1.00 86.25 225 ILE A C 1
ATOM 1734 O O . ILE A 1 225 ? -2.472 12.275 17.647 1.00 86.25 225 ILE A O 1
ATOM 1738 N N . GLU A 1 226 ? -0.887 11.857 19.186 1.00 82.44 226 GLU A N 1
ATOM 1739 C CA . GLU A 1 226 ? -0.790 13.218 19.717 1.00 82.44 226 GLU A CA 1
ATOM 1740 C C . GLU A 1 226 ? -0.345 14.212 18.637 1.00 82.44 226 GLU A C 1
ATOM 1742 O O . GLU A 1 226 ? -1.024 15.218 18.435 1.00 82.44 226 GLU A O 1
ATOM 1747 N N . ASP A 1 227 ? 0.672 13.876 17.839 1.00 82.12 227 ASP A N 1
ATOM 1748 C CA . ASP A 1 227 ? 1.149 14.702 16.724 1.00 82.12 227 ASP A CA 1
ATOM 1749 C C . ASP A 1 227 ? 0.027 15.040 15.728 1.00 82.12 227 ASP A C 1
ATOM 1751 O O . ASP A 1 227 ? -0.061 16.163 15.220 1.00 82.12 227 ASP A O 1
ATOM 1755 N N . VAL A 1 228 ? -0.862 14.088 15.434 1.00 80.56 228 VAL A N 1
ATOM 1756 C CA . VAL A 1 228 ? -1.996 14.318 14.526 1.00 80.56 228 VAL A CA 1
ATOM 1757 C C . VAL A 1 228 ? -3.077 15.186 15.169 1.00 80.56 228 VAL A C 1
ATOM 1759 O O . VAL A 1 228 ? -3.698 15.999 14.481 1.00 80.56 228 VAL A O 1
ATOM 1762 N N . LEU A 1 229 ? -3.305 15.036 16.472 1.00 75.50 229 LEU A N 1
ATOM 1763 C CA . LEU A 1 229 ? -4.321 15.790 17.206 1.00 75.50 229 LEU A CA 1
ATOM 1764 C C . LEU A 1 229 ? -3.884 17.236 17.491 1.00 75.50 229 LEU A C 1
ATOM 1766 O O . LEU A 1 229 ? -4.694 18.158 17.374 1.00 75.50 229 LEU A O 1
ATOM 1770 N N . GLU A 1 230 ? -2.615 17.466 17.824 1.00 73.19 230 GLU A N 1
ATOM 1771 C CA . GLU A 1 230 ? -2.087 18.787 18.186 1.00 73.19 230 GLU A CA 1
ATOM 1772 C C . GLU A 1 230 ? -1.897 19.708 16.972 1.00 73.19 230 GLU A C 1
ATOM 1774 O O . GLU A 1 230 ? -2.097 20.922 17.063 1.00 73.19 230 GLU A O 1
ATOM 1779 N N . ASN A 1 231 ? -1.611 19.154 15.789 1.00 63.41 231 ASN A N 1
ATOM 1780 C CA . ASN A 1 231 ? -1.349 19.931 14.573 1.00 63.41 231 ASN A CA 1
ATOM 1781 C C . ASN A 1 231 ? -2.604 20.501 13.874 1.00 63.41 231 ASN A C 1
ATOM 1783 O O . ASN A 1 231 ? -2.504 20.945 12.730 1.00 63.41 231 ASN A O 1
ATOM 1787 N N . SER A 1 232 ? -3.756 20.567 14.557 1.00 55.12 232 SER A N 1
ATOM 1788 C CA . SER A 1 232 ? -5.122 20.918 14.092 1.00 55.12 232 SER A CA 1
ATOM 1789 C C . SER A 1 232 ? -5.353 22.328 13.480 1.00 55.12 232 SER A C 1
ATOM 1791 O O . SER A 1 232 ? -6.493 22.786 13.344 1.00 55.12 232 SER A O 1
ATOM 1793 N N . ASN A 1 233 ? -4.300 23.032 13.055 1.00 52.41 233 ASN A N 1
ATOM 1794 C CA . ASN A 1 233 ? -4.364 24.319 12.351 1.00 52.41 233 ASN A CA 1
ATOM 1795 C C . ASN A 1 233 ? -4.770 24.182 10.863 1.00 52.41 233 ASN A C 1
ATOM 1797 O O . ASN A 1 233 ? -5.081 23.108 10.364 1.00 52.41 233 ASN A O 1
ATOM 1801 N N . VAL A 1 234 ? -4.794 25.287 10.108 1.00 47.09 234 VAL A N 1
ATOM 1802 C CA . VAL A 1 234 ? -5.284 25.344 8.706 1.00 47.09 234 VAL A CA 1
ATOM 1803 C C . VAL A 1 234 ? -4.559 24.370 7.746 1.00 47.09 234 VAL A C 1
ATOM 1805 O O . VAL A 1 234 ? -5.144 23.980 6.739 1.00 47.09 234 VAL A O 1
ATOM 1808 N N . ASN A 1 235 ? -3.352 23.905 8.101 1.00 52.66 235 ASN A N 1
ATOM 1809 C CA . ASN A 1 235 ? -2.560 22.897 7.374 1.00 52.66 235 ASN A CA 1
ATOM 1810 C C . ASN A 1 235 ? -2.469 21.531 8.099 1.00 52.66 235 ASN A C 1
ATOM 1812 O O . ASN A 1 235 ? -1.551 20.759 7.831 1.00 52.66 235 ASN A O 1
ATOM 1816 N N . ALA A 1 236 ? -3.383 21.240 9.030 1.00 66.31 236 ALA A N 1
ATOM 1817 C CA . ALA A 1 236 ? -3.415 19.990 9.788 1.00 66.31 236 ALA A CA 1
ATOM 1818 C C . ALA A 1 236 ? -3.645 18.769 8.899 1.00 66.31 236 ALA A C 1
ATOM 1820 O O . ALA A 1 236 ? -4.557 18.759 8.062 1.00 66.31 236 ALA A O 1
ATOM 1821 N N . ILE A 1 237 ? -2.886 17.704 9.153 1.00 73.56 237 ILE A N 1
ATOM 1822 C CA . ILE A 1 237 ? -3.172 16.386 8.594 1.00 73.56 237 ILE A CA 1
ATOM 1823 C C . ILE A 1 237 ? -4.463 15.887 9.238 1.00 73.56 237 ILE A C 1
ATOM 1825 O O . ILE A 1 237 ? -4.561 15.764 10.455 1.00 73.56 237 ILE A O 1
ATOM 1829 N N . ARG A 1 238 ? -5.482 15.631 8.416 1.00 74.12 238 ARG A N 1
ATOM 1830 C CA . ARG A 1 238 ? -6.789 15.196 8.911 1.00 74.12 238 ARG A CA 1
ATOM 1831 C C . ARG A 1 238 ? -6.793 13.682 9.130 1.00 74.12 238 ARG A C 1
ATOM 1833 O O . ARG A 1 238 ? -6.513 12.965 8.167 1.00 74.12 238 ARG A O 1
ATOM 1840 N N . PRO A 1 239 ? -7.171 13.197 10.328 1.00 76.00 239 PRO A N 1
ATOM 1841 C CA . PRO A 1 239 ? -7.429 11.781 10.555 1.00 76.00 239 PRO A CA 1
ATOM 1842 C C . PRO A 1 239 ? -8.450 11.240 9.554 1.00 76.00 239 PRO A C 1
ATOM 1844 O O . PRO A 1 239 ? -9.539 11.801 9.405 1.00 76.00 239 PRO A O 1
ATOM 1847 N N . ASP A 1 240 ? -8.123 10.136 8.888 1.00 76.25 240 ASP A N 1
ATOM 1848 C CA . ASP A 1 240 ? -9.083 9.379 8.094 1.00 76.25 240 ASP A CA 1
ATOM 1849 C C . ASP A 1 240 ? -9.678 8.221 8.911 1.00 76.25 240 ASP A C 1
ATOM 1851 O O . ASP A 1 240 ? -9.289 7.943 10.048 1.00 76.25 240 ASP A O 1
ATOM 1855 N N . ARG A 1 241 ? -10.659 7.519 8.331 1.00 76.00 241 ARG A N 1
ATOM 1856 C CA . ARG A 1 241 ? -11.280 6.354 8.979 1.00 76.00 241 ARG A CA 1
ATOM 1857 C C . ARG A 1 241 ? -10.242 5.302 9.382 1.00 76.00 241 ARG A C 1
ATOM 1859 O O . ARG A 1 241 ? -10.419 4.639 10.400 1.00 76.00 241 ARG A O 1
ATOM 1866 N N . TYR A 1 242 ? -9.202 5.122 8.570 1.00 81.56 242 TYR A N 1
ATOM 1867 C CA . TYR A 1 242 ? -8.178 4.115 8.810 1.00 81.56 242 TYR A CA 1
ATOM 1868 C C . TYR A 1 242 ? -7.293 4.489 10.001 1.00 81.56 242 TYR A C 1
ATOM 1870 O O . TYR A 1 242 ? -7.008 3.625 10.829 1.00 81.56 242 TYR A O 1
ATOM 1878 N N . PHE A 1 243 ? -6.930 5.762 10.139 1.00 83.88 243 PHE A N 1
ATOM 1879 C CA . PHE A 1 243 ? -6.202 6.283 11.290 1.00 83.88 243 PHE A CA 1
ATOM 1880 C C . PHE A 1 243 ? -6.965 6.030 12.581 1.00 83.88 243 PHE A C 1
ATOM 1882 O O . PHE A 1 243 ? -6.430 5.433 13.510 1.00 83.88 243 PHE A O 1
ATOM 1889 N N . VAL A 1 244 ? -8.246 6.410 12.611 1.00 77.94 244 VAL A N 1
ATOM 1890 C CA . VAL A 1 244 ? -9.102 6.236 13.790 1.00 77.94 244 VAL A CA 1
ATOM 1891 C C . VAL A 1 244 ? -9.216 4.758 14.175 1.00 77.94 244 VAL A C 1
ATOM 1893 O O . VAL A 1 244 ? -9.082 4.415 15.347 1.00 77.94 244 VAL A O 1
ATOM 1896 N N . ASP A 1 245 ? -9.397 3.866 13.198 1.00 77.56 245 ASP A N 1
ATOM 1897 C CA . ASP A 1 245 ? -9.471 2.423 13.446 1.00 77.56 245 ASP A CA 1
ATOM 1898 C C . ASP A 1 245 ? -8.152 1.850 13.997 1.00 77.56 245 ASP A C 1
ATOM 1900 O O . ASP A 1 245 ? -8.164 1.092 14.972 1.00 77.56 245 ASP A O 1
ATOM 1904 N N . ASN A 1 246 ? -7.007 2.249 13.425 1.00 84.38 246 ASN A N 1
ATOM 1905 C CA . ASN A 1 246 ? -5.690 1.805 13.893 1.00 84.38 246 ASN A CA 1
ATOM 1906 C C . ASN A 1 246 ? -5.319 2.415 15.249 1.00 84.38 246 ASN A C 1
ATOM 1908 O O . ASN A 1 246 ? -4.648 1.747 16.025 1.00 84.38 246 ASN A O 1
ATOM 1912 N N . ALA A 1 247 ? -5.760 3.631 15.564 1.00 85.62 247 ALA A N 1
ATOM 1913 C CA . ALA A 1 247 ? -5.500 4.266 16.852 1.00 85.62 247 ALA A CA 1
ATOM 1914 C C . ALA A 1 247 ? -6.339 3.635 17.976 1.00 85.62 247 ALA A C 1
ATOM 1916 O O . ALA A 1 247 ? -5.852 3.398 19.080 1.00 85.62 247 ALA A O 1
ATOM 1917 N N . LEU A 1 248 ? -7.604 3.315 17.693 1.00 78.50 248 LEU A N 1
ATOM 1918 C CA . LEU A 1 248 ? -8.537 2.830 18.706 1.00 78.50 248 LEU A CA 1
ATOM 1919 C C . LEU A 1 248 ? -8.460 1.320 18.951 1.00 78.50 248 LEU A C 1
ATOM 1921 O O . LEU A 1 248 ? -8.565 0.879 20.095 1.00 78.50 248 LEU A O 1
ATOM 1925 N N . THR A 1 249 ? -8.276 0.507 17.908 1.00 77.44 249 THR A N 1
ATOM 1926 C CA . THR A 1 249 ? -8.298 -0.964 18.022 1.00 77.44 249 THR A CA 1
ATOM 1927 C C . THR A 1 249 ? -7.322 -1.539 19.068 1.00 77.44 249 THR A C 1
ATOM 1929 O O . THR A 1 249 ? -7.743 -2.426 19.823 1.00 77.44 249 THR A O 1
ATOM 1932 N N . PRO A 1 250 ? -6.059 -1.075 19.163 1.00 81.69 250 PRO A N 1
ATOM 1933 C CA . PRO A 1 250 ? -5.106 -1.531 20.175 1.00 81.69 250 PRO A CA 1
ATOM 1934 C C . PRO A 1 250 ? -5.537 -1.171 21.598 1.00 81.69 250 PRO A C 1
ATOM 1936 O O . PRO A 1 250 ? -5.547 -2.052 22.453 1.00 81.69 250 PRO A O 1
ATOM 1939 N N . LEU A 1 251 ? -5.985 0.070 21.834 1.00 76.56 251 LEU A N 1
ATOM 1940 C CA . LEU A 1 251 ? -6.473 0.525 23.146 1.00 76.56 251 LEU A CA 1
ATOM 1941 C C . LEU A 1 251 ? -7.656 -0.318 23.637 1.00 76.56 251 LEU A C 1
ATOM 1943 O O . LEU A 1 251 ? -7.787 -0.595 24.828 1.00 76.56 251 LEU A O 1
ATOM 1947 N N . LEU A 1 252 ? -8.507 -0.773 22.714 1.00 70.69 252 LEU A N 1
ATOM 1948 C CA . LEU A 1 252 ? -9.579 -1.711 23.039 1.00 70.69 252 LEU A CA 1
ATOM 1949 C C . LEU A 1 252 ? -9.064 -3.105 23.388 1.00 70.69 252 LEU A C 1
ATOM 1951 O O . LEU A 1 252 ? -9.575 -3.718 24.317 1.00 70.69 252 LEU A O 1
ATOM 1955 N N . ASN A 1 253 ? -8.090 -3.624 22.633 1.00 70.44 253 ASN A N 1
ATOM 1956 C CA . ASN A 1 253 ? -7.499 -4.941 22.898 1.00 70.44 253 ASN A CA 1
ATOM 1957 C C . ASN A 1 253 ? -6.828 -5.006 24.272 1.00 70.44 253 ASN A C 1
ATOM 1959 O O . ASN A 1 253 ? -6.878 -6.046 24.919 1.00 70.44 253 ASN A O 1
ATOM 1963 N N . THR A 1 254 ? -6.207 -3.911 24.707 1.00 72.00 254 THR A N 1
ATOM 1964 C CA . THR A 1 254 ? -5.508 -3.821 25.994 1.00 72.00 254 THR A CA 1
ATOM 1965 C C . THR A 1 254 ? -6.420 -3.400 27.147 1.00 72.00 254 THR A C 1
ATOM 1967 O O . THR A 1 254 ? -5.961 -3.270 28.278 1.00 72.00 254 THR A O 1
ATOM 1970 N N . GLY A 1 255 ? -7.717 -3.180 26.897 1.00 67.88 255 GLY A N 1
ATOM 1971 C CA . GLY A 1 255 ? -8.671 -2.755 27.924 1.00 67.88 255 GLY A CA 1
ATOM 1972 C C . GLY A 1 255 ? -8.494 -1.305 28.395 1.00 67.88 255 GLY A C 1
ATOM 1973 O O . GLY A 1 255 ? -9.157 -0.895 29.352 1.00 67.88 255 GLY A O 1
ATOM 1974 N N . ARG A 1 256 ? -7.664 -0.499 27.711 1.00 71.44 256 ARG A N 1
ATOM 1975 C CA . ARG A 1 256 ? -7.417 0.939 27.959 1.00 71.44 256 ARG A CA 1
ATOM 1976 C C . ARG A 1 256 ? -8.585 1.809 27.474 1.00 71.44 256 ARG A C 1
ATOM 1978 O O . ARG A 1 256 ? -8.455 2.771 26.721 1.00 71.44 256 ARG A O 1
ATOM 1985 N N . THR A 1 257 ? -9.767 1.454 27.949 1.00 65.94 257 THR A N 1
ATOM 1986 C CA . THR A 1 257 ? -11.071 2.045 27.643 1.00 65.94 257 THR A CA 1
ATOM 1987 C C . THR A 1 257 ? -11.134 3.551 27.919 1.00 65.94 257 THR A C 1
ATOM 1989 O O . THR A 1 257 ? -11.644 4.313 27.099 1.00 65.94 257 THR A O 1
ATOM 1992 N N . GLY A 1 258 ? -10.558 4.014 29.032 1.00 65.75 258 GLY A N 1
ATOM 1993 C CA . GLY A 1 258 ? -10.487 5.441 29.363 1.00 65.75 258 GLY A CA 1
ATOM 1994 C C . GLY A 1 258 ? -9.681 6.264 28.353 1.00 65.75 258 GLY A C 1
ATOM 1995 O O . GLY A 1 258 ? -10.049 7.398 28.053 1.00 65.75 258 GLY A O 1
ATOM 1996 N N . ASP A 1 259 ? -8.617 5.690 27.794 1.00 74.75 259 ASP A N 1
ATOM 1997 C CA . ASP A 1 259 ? -7.749 6.359 26.820 1.00 74.75 259 ASP A CA 1
ATOM 1998 C C . ASP A 1 259 ? -8.419 6.406 25.450 1.00 74.75 259 ASP A C 1
ATOM 2000 O O . ASP A 1 259 ? -8.429 7.452 24.807 1.00 74.75 259 ASP A O 1
ATOM 2004 N N . ALA A 1 260 ? -9.096 5.317 25.068 1.00 70.94 260 ALA A N 1
ATOM 2005 C CA . ALA A 1 260 ? -9.949 5.294 23.886 1.00 70.94 260 ALA A CA 1
ATOM 2006 C C . ALA A 1 260 ? -11.042 6.376 23.966 1.00 70.94 260 ALA A C 1
ATOM 2008 O O . ALA A 1 260 ? -11.255 7.093 22.995 1.00 70.94 260 ALA A O 1
ATOM 2009 N N . ILE A 1 261 ? -11.688 6.567 25.126 1.00 66.25 261 ILE A N 1
ATOM 2010 C CA . ILE A 1 261 ? -12.650 7.667 25.315 1.00 66.25 261 ILE A CA 1
ATOM 2011 C C . ILE A 1 261 ? -11.986 9.028 25.076 1.00 66.25 261 ILE A C 1
ATOM 2013 O O . ILE A 1 261 ? -12.548 9.847 24.350 1.00 66.25 261 ILE A O 1
ATOM 2017 N N . ARG A 1 262 ? -10.827 9.295 25.694 1.00 71.12 262 ARG A N 1
ATOM 2018 C CA . ARG A 1 262 ? -10.155 10.600 25.569 1.00 71.12 262 ARG A CA 1
ATOM 2019 C C . ARG A 1 262 ? -9.756 10.890 24.128 1.00 71.12 262 ARG A C 1
ATOM 2021 O O . ARG A 1 262 ? -10.069 11.971 23.643 1.00 71.12 262 ARG A O 1
ATOM 2028 N N . LEU A 1 263 ? -9.171 9.910 23.443 1.00 74.31 263 LEU A N 1
ATOM 2029 C CA . LEU A 1 263 ? -8.802 10.013 22.033 1.00 74.31 263 LEU A CA 1
ATOM 2030 C C . LEU A 1 263 ? -10.013 10.375 21.172 1.00 74.31 263 LEU A C 1
ATOM 2032 O O . LEU A 1 263 ? -9.979 11.310 20.381 1.00 74.31 263 LEU A O 1
ATOM 2036 N N . VAL A 1 264 ? -11.129 9.684 21.381 1.00 69.12 264 VAL A N 1
ATOM 2037 C CA . VAL A 1 264 ? -12.363 9.976 20.660 1.00 69.12 264 VAL A CA 1
ATOM 2038 C C . VAL A 1 264 ? -12.899 11.385 20.968 1.00 69.12 264 VAL A C 1
ATOM 2040 O O . VAL A 1 264 ? -13.456 12.033 20.087 1.00 69.12 264 VAL A O 1
ATOM 2043 N N . GLN A 1 265 ? -12.739 11.888 22.194 1.00 66.62 265 GLN A N 1
ATOM 2044 C CA . GLN A 1 265 ? -13.134 13.259 22.540 1.00 66.62 265 GLN A CA 1
ATOM 2045 C C . GLN A 1 265 ? -12.214 14.322 21.923 1.00 66.62 265 GLN A C 1
ATOM 2047 O O . GLN A 1 265 ? -12.694 15.403 21.594 1.00 66.62 265 GLN A O 1
ATOM 2052 N N . GLN A 1 266 ? -10.921 14.019 21.787 1.00 68.94 266 GLN A N 1
ATOM 2053 C CA . GLN A 1 266 ? -9.914 14.893 21.178 1.00 68.94 266 GLN A CA 1
ATOM 2054 C C . GLN A 1 266 ? -9.978 14.906 19.653 1.00 68.94 266 GLN A C 1
ATOM 2056 O O . GLN A 1 266 ? -9.551 15.882 19.040 1.00 68.94 266 GLN A O 1
ATOM 2061 N N . LEU A 1 267 ? -10.538 13.860 19.037 1.00 65.44 267 LEU A N 1
ATOM 2062 C CA . LEU A 1 267 ? -10.969 13.872 17.643 1.00 65.44 267 LEU A CA 1
ATOM 2063 C C . LEU A 1 267 ? -12.157 14.843 17.506 1.00 65.44 267 LEU A C 1
ATOM 2065 O O . LEU A 1 267 ? -13.307 14.451 17.317 1.00 65.44 267 LEU A O 1
ATOM 2069 N N . GLU A 1 268 ? -11.887 16.140 17.660 1.00 49.91 268 GLU A N 1
ATOM 2070 C CA . GLU A 1 268 ? -12.868 17.200 17.506 1.00 49.91 268 GLU A CA 1
ATOM 2071 C C . GLU A 1 268 ? -13.095 17.434 16.011 1.00 49.91 268 GLU A C 1
ATOM 2073 O O . GLU A 1 268 ? -12.224 17.841 15.240 1.00 49.91 268 GLU A O 1
ATOM 2078 N N . VAL A 1 269 ? -14.289 17.062 15.569 1.00 49.28 269 VAL A N 1
ATOM 2079 C CA . VAL A 1 269 ? -14.574 16.833 14.161 1.00 49.28 269 VAL A CA 1
ATOM 2080 C C . VAL A 1 269 ? -15.078 18.094 13.478 1.00 49.28 269 VAL A C 1
ATOM 2082 O O . VAL A 1 269 ? -16.143 18.606 13.808 1.00 49.28 269 VAL A O 1
ATOM 2085 N N . ARG A 1 270 ? -14.355 18.532 12.441 1.00 47.97 270 ARG A N 1
ATOM 2086 C CA . ARG A 1 270 ? -14.886 19.449 11.417 1.00 47.97 270 ARG A CA 1
ATOM 2087 C C . ARG A 1 270 ? -15.624 18.719 10.279 1.00 47.97 270 ARG A C 1
ATOM 2089 O O . ARG A 1 270 ? -16.412 19.358 9.591 1.00 47.97 270 ARG A O 1
ATOM 2096 N N . ASP A 1 271 ? -15.392 17.412 10.076 1.00 54.22 271 ASP A N 1
ATOM 2097 C CA . ASP A 1 271 ? -16.068 16.578 9.057 1.00 54.22 271 ASP A CA 1
ATOM 2098 C C . ASP A 1 271 ? -16.912 15.447 9.669 1.00 54.22 271 ASP A C 1
ATOM 2100 O O . ASP A 1 271 ? -16.470 14.325 9.931 1.00 54.22 271 ASP A O 1
ATOM 2104 N N . GLU A 1 272 ? -18.171 15.789 9.884 1.00 56.66 272 GLU A N 1
ATOM 2105 C CA . GLU A 1 272 ? -19.225 14.986 10.488 1.00 56.66 272 GLU A CA 1
ATOM 2106 C C . GLU A 1 272 ? -19.410 13.561 9.908 1.00 56.66 272 GLU A C 1
ATOM 2108 O O . GLU A 1 272 ? -19.828 12.651 10.629 1.00 56.66 272 GLU A O 1
ATOM 2113 N N . ARG A 1 273 ? -19.089 13.319 8.626 1.00 59.09 273 ARG A N 1
ATOM 2114 C CA . ARG A 1 273 ? -19.361 12.024 7.962 1.00 59.09 273 ARG A CA 1
ATOM 2115 C C . ARG A 1 273 ? -18.297 10.968 8.231 1.00 59.09 273 ARG A C 1
ATOM 2117 O O . ARG A 1 273 ? -18.638 9.818 8.504 1.00 59.09 273 ARG A O 1
ATOM 2124 N N . VAL A 1 274 ? -17.022 11.353 8.165 1.00 57.88 274 VAL A N 1
ATOM 2125 C CA . VAL A 1 274 ? -15.883 10.444 8.410 1.00 57.88 274 VAL A CA 1
ATOM 2126 C C . VAL A 1 274 ? -15.982 9.844 9.809 1.00 57.88 274 VAL A C 1
ATOM 2128 O O . VAL A 1 274 ? -15.710 8.663 10.025 1.00 57.88 274 VAL A O 1
ATOM 2131 N N . MET A 1 275 ? -16.459 10.656 10.744 1.00 62.38 275 MET A N 1
ATOM 2132 C CA . MET A 1 275 ? -16.604 10.277 12.131 1.00 62.38 275 MET A CA 1
ATOM 2133 C C . MET A 1 275 ? -17.718 9.264 12.361 1.00 62.38 275 MET A C 1
ATOM 2135 O O . MET A 1 275 ? -17.487 8.257 13.021 1.00 62.38 275 MET A O 1
ATOM 2139 N N . ALA A 1 276 ? -18.888 9.451 11.748 1.00 64.38 276 ALA A N 1
ATOM 2140 C CA . ALA A 1 276 ? -19.983 8.487 11.835 1.00 64.38 276 ALA A CA 1
ATOM 2141 C C . ALA A 1 276 ? -19.574 7.080 11.348 1.00 64.38 276 ALA A C 1
ATOM 2143 O O . ALA A 1 276 ? -19.896 6.077 11.984 1.00 64.38 276 ALA A O 1
ATOM 2144 N N . ASP A 1 277 ? -18.833 6.980 10.242 1.00 64.88 277 ASP A N 1
ATOM 2145 C CA . ASP A 1 277 ? -18.386 5.679 9.732 1.00 64.88 277 ASP A CA 1
ATOM 2146 C C . ASP A 1 277 ? -17.272 5.056 10.591 1.00 64.88 277 ASP A C 1
ATOM 2148 O O . ASP A 1 277 ? -17.283 3.841 10.819 1.00 64.88 277 ASP A O 1
ATOM 2152 N N . ALA A 1 278 ? -16.336 5.868 11.092 1.00 63.47 278 ALA A N 1
ATOM 2153 C CA . ALA A 1 278 ? -15.278 5.410 11.990 1.00 63.47 278 ALA A CA 1
ATOM 2154 C C . ALA A 1 278 ? -15.844 4.912 13.331 1.00 63.47 278 ALA A C 1
ATOM 2156 O O . ALA A 1 278 ? -15.481 3.831 13.789 1.00 63.47 278 ALA A O 1
ATOM 2157 N N . PHE A 1 279 ? -16.807 5.630 13.910 1.00 69.62 279 PHE A N 1
ATOM 2158 C CA . PHE A 1 279 ? -17.504 5.215 15.126 1.00 69.62 279 PHE A CA 1
ATOM 2159 C C . PHE A 1 279 ? -18.323 3.943 14.946 1.00 69.62 279 PHE A C 1
ATOM 2161 O O . PHE A 1 279 ? -18.292 3.077 15.814 1.00 69.62 279 PHE A O 1
ATOM 2168 N N . CYS A 1 280 ? -19.039 3.792 13.828 1.00 71.69 280 CYS A N 1
ATOM 2169 C CA . CYS A 1 280 ? -19.726 2.536 13.524 1.00 71.69 280 CYS A CA 1
ATOM 2170 C C . CYS A 1 280 ? -18.746 1.356 13.494 1.00 71.69 280 CYS A C 1
ATOM 2172 O O . CYS A 1 280 ? -19.025 0.310 14.078 1.00 71.69 280 CYS A O 1
ATOM 2174 N N . ALA A 1 281 ? -17.597 1.515 12.826 1.00 67.44 281 ALA A N 1
ATOM 2175 C CA . ALA A 1 281 ? -16.560 0.485 12.793 1.00 67.44 281 ALA A CA 1
ATOM 2176 C C . ALA A 1 281 ? -16.015 0.192 14.201 1.00 67.44 281 ALA A C 1
ATOM 2178 O O . ALA A 1 281 ? -15.925 -0.968 14.593 1.00 67.44 281 ALA A O 1
ATOM 2179 N N . PHE A 1 282 ? -15.761 1.235 14.989 1.00 72.00 282 PHE A N 1
ATOM 2180 C CA . PHE A 1 282 ? -15.301 1.129 16.370 1.00 72.00 282 PHE A CA 1
ATOM 2181 C C . PHE A 1 282 ? -16.302 0.398 17.280 1.00 72.00 282 PHE A C 1
ATOM 2183 O O . PHE A 1 282 ? -15.918 -0.535 17.986 1.00 72.00 282 PHE A O 1
ATOM 2190 N N . PHE A 1 283 ? -17.595 0.738 17.220 1.00 77.31 283 PHE A N 1
ATOM 2191 C CA . PHE A 1 283 ? -18.632 0.012 17.955 1.00 77.31 283 PHE A CA 1
ATOM 2192 C C . PHE A 1 283 ? -18.736 -1.442 17.494 1.00 77.31 283 PHE A C 1
ATOM 2194 O O . PHE A 1 283 ? -18.831 -2.327 18.337 1.00 77.31 283 PHE A O 1
ATOM 2201 N N . ASN A 1 284 ? -18.645 -1.724 16.190 1.00 76.88 284 ASN A N 1
ATOM 2202 C CA . ASN A 1 284 ? -18.634 -3.106 15.702 1.00 76.88 284 ASN A CA 1
ATOM 2203 C C . ASN A 1 284 ? -17.460 -3.897 16.301 1.00 76.88 284 ASN A C 1
ATOM 2205 O O . ASN A 1 284 ? -17.653 -5.034 16.725 1.00 76.88 284 ASN A O 1
ATOM 2209 N N . THR A 1 285 ? -16.271 -3.293 16.402 1.00 72.50 285 THR A N 1
ATOM 2210 C CA . THR A 1 285 ? -15.095 -3.909 17.037 1.00 72.50 285 THR A CA 1
ATOM 2211 C C . THR A 1 285 ? -15.304 -4.152 18.535 1.00 72.50 285 THR A C 1
ATOM 2213 O O . THR A 1 285 ? -14.909 -5.201 19.043 1.00 72.50 285 THR A O 1
ATOM 2216 N N . LEU A 1 286 ? -15.950 -3.227 19.250 1.00 77.00 286 LEU A N 1
ATOM 2217 C CA . LEU A 1 286 ? -16.298 -3.400 20.666 1.00 77.00 286 LEU A CA 1
ATOM 2218 C C . LEU A 1 286 ? -17.287 -4.540 20.886 1.00 77.00 286 LEU A C 1
ATOM 2220 O O . LEU A 1 286 ? -17.063 -5.402 21.734 1.00 77.00 286 LEU A O 1
ATOM 2224 N N . ILE A 1 287 ? -18.354 -4.564 20.090 1.00 83.88 287 ILE A N 1
ATOM 2225 C CA . ILE A 1 287 ? -19.361 -5.620 20.128 1.00 83.88 287 ILE A CA 1
ATOM 2226 C C . ILE A 1 287 ? -18.752 -6.972 19.734 1.00 83.88 287 ILE A C 1
ATOM 2228 O O . ILE A 1 287 ? -19.086 -7.996 20.322 1.00 83.88 287 ILE A O 1
ATOM 2232 N N . ALA A 1 288 ? -17.829 -7.014 18.768 1.00 78.31 288 ALA A N 1
ATOM 2233 C CA . ALA A 1 288 ? -17.109 -8.234 18.395 1.00 78.31 288 ALA A CA 1
ATOM 2234 C C . ALA A 1 288 ? -16.359 -8.862 19.583 1.00 78.31 288 ALA A C 1
ATOM 2236 O O . ALA A 1 288 ? -16.362 -10.084 19.706 1.00 78.31 288 ALA A O 1
ATOM 2237 N N . LYS A 1 289 ? -15.793 -8.033 20.468 1.00 73.56 289 LYS A N 1
ATOM 2238 C CA . LYS A 1 289 ? -15.026 -8.436 21.659 1.00 73.56 289 LYS A CA 1
ATOM 2239 C C . LYS A 1 289 ? -15.862 -8.526 22.946 1.00 73.56 289 LYS A C 1
ATOM 2241 O O . LYS A 1 289 ? -15.294 -8.527 24.030 1.00 73.56 289 LYS A O 1
ATOM 2246 N N . ASP A 1 290 ? -17.192 -8.549 22.835 1.00 78.88 290 ASP A N 1
ATOM 2247 C CA . ASP A 1 290 ? -18.141 -8.596 23.960 1.00 78.88 290 ASP A CA 1
ATOM 2248 C C . ASP A 1 290 ? -18.013 -7.428 24.967 1.00 78.88 290 ASP A C 1
ATOM 2250 O O . ASP A 1 290 ? -18.466 -7.503 26.108 1.00 78.88 290 ASP A O 1
ATOM 2254 N N . HIS A 1 291 ? -17.480 -6.279 24.537 1.00 80.38 291 HIS A N 1
ATOM 2255 C CA . HIS A 1 291 ? -17.412 -5.051 25.341 1.00 80.38 291 HIS A CA 1
ATOM 2256 C C . HIS A 1 291 ? -18.670 -4.177 25.176 1.00 80.38 291 HIS A C 1
ATOM 2258 O O . HIS A 1 291 ? -18.581 -2.970 24.930 1.00 80.38 291 HIS A O 1
ATOM 2264 N N . VAL A 1 292 ? -19.856 -4.786 25.296 1.00 84.00 292 VAL A N 1
ATOM 2265 C CA . VAL A 1 292 ? -21.159 -4.140 25.030 1.00 84.00 292 VAL A CA 1
ATOM 2266 C C . VAL A 1 292 ? -21.433 -2.970 25.981 1.00 84.00 292 VAL A C 1
ATOM 2268 O O . VAL A 1 292 ? -21.828 -1.895 25.535 1.00 84.00 292 VAL A O 1
ATOM 2271 N N . GLU A 1 293 ? -21.140 -3.127 27.272 1.00 80.44 293 GLU A N 1
ATOM 2272 C CA . GLU A 1 293 ? -21.343 -2.074 28.282 1.00 80.44 293 GLU A CA 1
ATOM 2273 C C . GLU A 1 293 ? -20.457 -0.849 28.042 1.00 80.44 293 GLU A C 1
ATOM 2275 O O . GLU A 1 293 ? -20.883 0.299 28.175 1.00 80.44 293 GLU A O 1
ATOM 2280 N N . PHE A 1 294 ? -19.213 -1.078 27.621 1.00 75.06 294 PHE A N 1
ATOM 2281 C CA . PHE A 1 294 ? -18.307 0.011 27.284 1.00 75.06 294 PHE A CA 1
ATOM 2282 C C . PHE A 1 294 ? -18.742 0.723 25.997 1.00 75.06 294 PHE A C 1
ATOM 2284 O O . PHE A 1 294 ? -18.758 1.954 25.948 1.00 75.06 294 PHE A O 1
ATOM 2291 N N . ALA A 1 295 ? -19.180 -0.040 24.988 1.00 80.19 295 ALA A N 1
ATOM 2292 C CA . ALA A 1 295 ? -19.804 0.514 23.791 1.00 80.19 295 ALA A CA 1
ATOM 2293 C C . ALA A 1 295 ? -21.029 1.371 24.144 1.00 80.19 295 ALA A C 1
ATOM 2295 O O . ALA A 1 295 ? -21.198 2.454 23.585 1.00 80.19 295 ALA A O 1
ATOM 2296 N N . ARG A 1 296 ? -21.840 0.945 25.119 1.00 82.50 296 ARG A N 1
ATOM 2297 C CA . ARG A 1 296 ? -22.979 1.727 25.595 1.00 82.50 296 ARG A CA 1
ATOM 2298 C C . ARG A 1 296 ? -22.561 3.017 26.297 1.00 82.50 296 ARG A C 1
ATOM 2300 O O . ARG A 1 296 ? -23.090 4.068 25.963 1.00 82.50 296 ARG A O 1
ATOM 2307 N N . SER A 1 297 ? -21.598 2.960 27.214 1.00 76.12 297 SER A N 1
ATOM 2308 C CA . SER A 1 297 ? -21.090 4.144 27.925 1.00 76.12 297 SER A CA 1
ATOM 2309 C C . SER A 1 297 ? -20.547 5.206 26.962 1.00 76.12 297 SER A C 1
ATOM 2311 O O . SER A 1 297 ? -20.859 6.394 27.074 1.00 76.12 297 SER A O 1
ATOM 2313 N N . LEU A 1 298 ? -19.791 4.769 25.951 1.00 71.38 298 LEU A N 1
ATOM 2314 C CA . LEU A 1 298 ? -19.331 5.623 24.859 1.00 71.38 298 LEU A CA 1
ATOM 2315 C C . LEU A 1 298 ? -20.504 6.218 24.085 1.00 71.38 298 LEU A C 1
ATOM 2317 O O . LEU A 1 298 ? -20.552 7.427 23.876 1.00 71.38 298 LEU A O 1
ATOM 2321 N N . PHE A 1 299 ? -21.456 5.383 23.675 1.00 76.88 299 PHE A N 1
ATOM 2322 C CA . PHE A 1 299 ? -22.637 5.838 22.958 1.00 76.88 299 PHE A CA 1
ATOM 2323 C C . PHE A 1 299 ? -23.403 6.887 23.754 1.00 76.88 299 PHE A C 1
ATOM 2325 O O . PHE A 1 299 ? -23.644 7.963 23.228 1.00 76.88 299 PHE A O 1
ATOM 2332 N N . ASP A 1 300 ? -23.683 6.655 25.033 1.00 74.88 300 ASP A N 1
ATOM 2333 C CA . ASP A 1 300 ? -24.365 7.631 25.880 1.00 74.88 300 ASP A CA 1
ATOM 2334 C C . ASP A 1 300 ? -23.555 8.935 25.982 1.00 74.88 300 ASP A C 1
ATOM 2336 O O . ASP A 1 300 ? -24.115 10.019 25.854 1.00 74.88 300 ASP A O 1
ATOM 2340 N N . LYS A 1 301 ? -22.222 8.876 26.080 1.00 67.56 301 LYS A N 1
ATOM 2341 C CA . LYS A 1 301 ? -21.371 10.079 26.098 1.00 67.56 301 LYS A CA 1
ATOM 2342 C C . LYS A 1 301 ? -21.408 10.872 24.781 1.00 67.56 301 LYS A C 1
ATOM 2344 O O . LYS A 1 301 ? -21.415 12.104 24.802 1.00 67.56 301 LYS A O 1
ATOM 2349 N N . PHE A 1 302 ? -21.435 10.188 23.636 1.00 63.16 302 PHE A N 1
ATOM 2350 C CA . PHE A 1 302 ? -21.442 10.820 22.308 1.00 63.16 302 PHE A CA 1
ATOM 2351 C C . PHE A 1 302 ? -22.845 11.162 21.784 1.00 63.16 302 PHE A C 1
ATOM 2353 O O . PHE A 1 302 ? -22.958 11.973 20.868 1.00 63.16 302 PHE A O 1
ATOM 2360 N N . VAL A 1 303 ? -23.897 10.578 22.363 1.00 59.47 303 VAL A N 1
ATOM 2361 C CA . VAL A 1 303 ? -25.306 10.773 21.981 1.00 59.47 303 VAL A CA 1
ATOM 2362 C C . VAL A 1 303 ? -26.052 11.691 22.950 1.00 59.47 303 VAL A C 1
ATOM 2364 O O . VAL A 1 303 ? -26.933 12.426 22.519 1.00 59.47 303 VAL A O 1
ATOM 2367 N N . VAL A 1 304 ? -25.703 11.687 24.240 1.00 54.00 304 VAL A N 1
ATOM 2368 C CA . VAL A 1 304 ? -26.401 12.446 25.300 1.00 54.00 304 VAL A CA 1
ATOM 2369 C C . VAL A 1 304 ? -25.676 13.752 25.660 1.00 54.00 304 VAL A C 1
ATOM 2371 O O . VAL A 1 304 ? -26.134 14.497 26.521 1.00 54.00 304 VAL A O 1
ATOM 2374 N N . THR A 1 305 ? -24.570 14.106 24.994 1.00 49.25 305 THR A N 1
ATOM 2375 C CA . THR A 1 305 ? -23.992 15.449 25.166 1.00 49.25 305 THR A CA 1
ATOM 2376 C C . THR A 1 305 ? -24.985 16.510 24.667 1.00 49.25 305 THR A C 1
ATOM 2378 O O . THR A 1 305 ? -25.439 16.466 23.528 1.00 49.25 305 THR A O 1
ATOM 2381 N N . GLU A 1 306 ? -25.336 17.449 25.556 1.00 45.09 306 GLU A N 1
ATOM 2382 C CA . GLU A 1 306 ? -26.526 18.332 25.585 1.00 45.09 306 GLU A CA 1
ATOM 2383 C C . GLU A 1 306 ? -26.778 19.242 24.364 1.00 45.09 306 GLU A C 1
ATOM 2385 O O . GLU A 1 306 ? -27.717 20.033 24.353 1.00 45.09 306 GLU A O 1
ATOM 2390 N N . ASN A 1 307 ? -25.987 19.130 23.301 1.00 44.16 307 ASN A N 1
ATOM 2391 C CA . ASN A 1 307 ? -26.117 19.919 22.083 1.00 44.16 307 ASN A CA 1
ATOM 2392 C C . ASN A 1 307 ? -26.511 19.042 20.887 1.00 44.16 307 ASN A C 1
ATOM 2394 O O . ASN A 1 307 ? -25.848 19.009 19.851 1.00 44.16 307 ASN A O 1
ATOM 2398 N N . VAL A 1 308 ? -27.661 18.376 21.010 1.00 45.09 308 VAL A N 1
ATOM 2399 C CA . VAL A 1 308 ? -28.318 17.601 19.935 1.00 45.09 308 VAL A CA 1
ATOM 2400 C C . VAL A 1 308 ? -28.621 18.477 18.700 1.00 45.09 308 VAL A C 1
ATOM 2402 O O . VAL A 1 308 ? -28.754 17.982 17.585 1.00 45.09 308 VAL A O 1
ATOM 2405 N N . ASN A 1 309 ? -28.635 19.806 18.861 1.00 44.91 309 ASN A N 1
ATOM 2406 C CA . ASN A 1 309 ? -28.780 20.765 17.763 1.00 44.91 309 ASN A CA 1
ATOM 2407 C C . ASN A 1 309 ? -27.458 21.153 17.068 1.00 44.91 309 ASN A C 1
ATOM 2409 O O . ASN A 1 309 ? -27.506 21.826 16.038 1.00 44.91 309 ASN A O 1
ATOM 2413 N N . ALA A 1 310 ? -26.294 20.747 17.593 1.00 45.25 310 ALA A N 1
ATOM 2414 C CA . ALA A 1 310 ? -24.986 21.127 17.049 1.00 45.25 310 ALA A CA 1
ATOM 2415 C C . ALA A 1 310 ? -24.349 20.069 16.129 1.00 45.25 310 ALA A C 1
ATOM 2417 O O . ALA A 1 310 ? -23.450 20.415 15.371 1.00 45.25 310 ALA A O 1
ATOM 2418 N N . ARG A 1 311 ? -24.800 18.804 16.159 1.00 52.22 311 ARG A N 1
ATOM 2419 C CA . ARG A 1 311 ? -24.262 17.712 15.320 1.00 52.22 311 ARG A CA 1
ATOM 2420 C C . ARG A 1 311 ? -25.398 16.995 14.593 1.00 52.22 311 ARG A C 1
ATOM 2422 O O . ARG A 1 311 ? -26.026 16.097 15.141 1.00 52.22 311 ARG A O 1
ATOM 2429 N N . LYS A 1 312 ? -25.693 17.385 13.349 1.00 50.34 312 LYS A N 1
ATOM 2430 C CA . LYS A 1 312 ? -26.865 16.875 12.594 1.00 50.34 312 LYS A CA 1
ATOM 2431 C C . LYS A 1 312 ? -26.717 15.438 12.069 1.00 50.34 312 LYS A C 1
ATOM 2433 O O . LYS A 1 312 ? -27.656 14.903 11.486 1.00 50.34 312 LYS A O 1
ATOM 2438 N N . THR A 1 313 ? -25.554 14.820 12.226 1.00 53.12 313 THR A N 1
ATOM 2439 C CA . THR A 1 313 ? -25.157 13.577 11.533 1.00 53.12 313 THR A CA 1
ATOM 2440 C C . THR A 1 313 ? -24.869 12.401 12.460 1.00 53.12 313 THR A C 1
ATOM 2442 O O . THR A 1 313 ? -24.570 11.308 11.975 1.00 53.12 313 THR A O 1
ATOM 2445 N N . PHE A 1 314 ? -24.980 12.585 13.776 1.00 61.47 314 PHE A N 1
ATOM 2446 C CA . PHE A 1 314 ? -24.645 11.565 14.764 1.00 61.47 314 PHE A CA 1
ATOM 2447 C C . PHE A 1 314 ? -25.619 11.615 15.953 1.00 61.47 314 PHE A C 1
ATOM 2449 O O . PHE A 1 314 ? -25.865 12.710 16.451 1.00 61.47 314 PHE A O 1
ATOM 2456 N N . PRO A 1 315 ? -26.139 10.475 16.453 1.00 68.12 315 PRO A N 1
ATOM 2457 C CA . PRO A 1 315 ? -25.991 9.102 15.952 1.00 68.12 315 PRO A CA 1
ATOM 2458 C C . PRO A 1 315 ? -26.926 8.776 14.769 1.00 68.12 315 PRO A C 1
ATOM 2460 O O . PRO A 1 315 ? -28.013 9.329 14.630 1.00 68.12 315 PRO A O 1
ATOM 2463 N N . THR A 1 316 ? -26.530 7.814 13.930 1.00 77.44 316 THR A N 1
ATOM 2464 C CA . THR A 1 316 ? -27.355 7.288 12.816 1.00 77.44 316 THR A CA 1
ATOM 2465 C C . THR A 1 316 ? -27.996 5.940 13.160 1.00 77.44 316 THR A C 1
ATOM 2467 O O . THR A 1 316 ? -27.537 5.250 14.071 1.00 77.44 316 THR A O 1
ATOM 2470 N N . THR A 1 317 ? -28.990 5.500 12.377 1.00 85.50 317 THR A N 1
ATOM 2471 C CA . THR A 1 317 ? -29.621 4.165 12.481 1.00 85.50 317 THR A CA 1
ATOM 2472 C C . THR A 1 317 ? -28.597 3.027 12.566 1.00 85.50 317 THR A C 1
ATOM 2474 O O . THR A 1 317 ? -28.781 2.082 13.328 1.00 85.50 317 THR A O 1
ATOM 2477 N N . ARG A 1 318 ? -27.464 3.144 11.859 1.00 83.62 318 ARG A N 1
ATOM 2478 C CA . ARG A 1 318 ? -26.399 2.132 11.870 1.00 83.62 318 ARG A CA 1
ATOM 2479 C C . ARG A 1 318 ? -25.754 1.962 13.250 1.00 83.62 318 ARG A C 1
ATOM 2481 O O . ARG A 1 318 ? -25.501 0.833 13.646 1.00 83.62 318 ARG A O 1
ATOM 2488 N N . HIS A 1 319 ? -25.551 3.050 13.993 1.00 79.94 319 HIS A N 1
ATOM 2489 C CA . HIS A 1 319 ? -24.965 2.994 15.336 1.00 79.94 319 HIS A CA 1
ATOM 2490 C C . HIS A 1 319 ? -25.891 2.276 16.322 1.00 79.94 319 HIS A C 1
ATOM 2492 O O . HIS A 1 319 ? -25.446 1.410 17.074 1.00 79.94 319 HIS A O 1
ATOM 2498 N N . PHE A 1 320 ? -27.191 2.591 16.271 1.00 87.94 320 PHE A N 1
ATOM 2499 C CA . PHE A 1 320 ? -28.201 1.892 17.066 1.00 87.94 320 PHE A CA 1
ATOM 2500 C C . PHE A 1 320 ? -28.251 0.403 16.715 1.00 87.94 320 PHE A C 1
ATOM 2502 O O . PHE A 1 320 ? -28.237 -0.428 17.617 1.00 87.94 320 PHE A O 1
ATOM 2509 N N . ASN A 1 321 ? -28.231 0.059 15.423 1.00 89.69 321 ASN A N 1
ATOM 2510 C CA . ASN A 1 321 ? -28.235 -1.334 14.969 1.00 89.69 321 ASN A CA 1
ATOM 2511 C C . ASN A 1 321 ? -27.011 -2.114 15.472 1.00 89.69 321 ASN A C 1
ATOM 2513 O O . ASN A 1 321 ? -27.159 -3.252 15.906 1.00 89.69 321 ASN A O 1
ATOM 2517 N N . THR A 1 322 ? -25.822 -1.504 15.477 1.00 87.94 322 THR A N 1
ATOM 2518 C CA . THR A 1 322 ? -24.611 -2.132 16.026 1.00 87.94 322 THR A CA 1
ATOM 2519 C C . THR A 1 322 ? -24.750 -2.454 17.516 1.00 87.94 322 THR A C 1
ATOM 2521 O O . THR A 1 322 ? -24.447 -3.571 17.929 1.00 87.94 322 THR A O 1
ATOM 2524 N N . LEU A 1 323 ? -25.228 -1.516 18.339 1.00 89.25 323 LEU A N 1
ATOM 2525 C CA . LEU A 1 323 ? -25.413 -1.769 19.773 1.00 89.25 323 LEU A CA 1
ATOM 2526 C C . LEU A 1 323 ? -26.544 -2.761 20.057 1.00 89.25 323 LEU A C 1
ATOM 2528 O O . LEU A 1 323 ? -26.404 -3.599 20.944 1.00 89.25 323 LEU A O 1
ATOM 2532 N N . LEU A 1 324 ? -27.640 -2.699 19.294 1.00 91.75 324 LEU A N 1
ATOM 2533 C CA . LEU A 1 324 ? -28.725 -3.678 19.384 1.00 91.75 324 LEU A CA 1
ATOM 2534 C C . LEU A 1 324 ? -28.223 -5.092 19.089 1.00 91.75 324 LEU A C 1
ATOM 2536 O O . LEU A 1 324 ? -28.606 -6.022 19.793 1.00 91.75 324 LEU A O 1
ATOM 2540 N N . GLU A 1 325 ? -27.334 -5.251 18.108 1.00 89.81 325 GLU A N 1
ATOM 2541 C CA . GLU A 1 325 ? -26.695 -6.536 17.814 1.00 89.81 325 GLU A CA 1
ATOM 2542 C C . GLU A 1 325 ? -25.789 -6.997 18.966 1.00 89.81 325 GLU A C 1
ATOM 2544 O O . GLU A 1 325 ? -25.744 -8.183 19.296 1.00 89.81 325 GLU A O 1
ATOM 2549 N N . GLY A 1 326 ? -25.125 -6.057 19.641 1.00 88.81 326 GLY A N 1
ATOM 2550 C CA . GLY A 1 326 ? -24.393 -6.327 20.877 1.00 88.81 326 GLY A CA 1
ATOM 2551 C C . GLY A 1 326 ? -25.277 -6.854 21.997 1.00 88.81 326 GLY A C 1
ATOM 2552 O O . GLY A 1 326 ? -24.990 -7.908 22.560 1.00 88.81 326 GLY A O 1
ATOM 2553 N N . TYR A 1 327 ? -26.391 -6.178 22.274 1.00 90.81 327 TYR A N 1
ATOM 2554 C CA . TYR A 1 327 ? -27.353 -6.644 23.270 1.00 90.81 327 TYR A CA 1
ATOM 2555 C C . TYR A 1 327 ? -28.015 -7.965 22.881 1.00 90.81 327 TYR A C 1
ATOM 2557 O O . TYR A 1 327 ? -28.253 -8.796 23.754 1.00 90.81 327 TYR A O 1
ATOM 2565 N N . ARG A 1 328 ? -28.255 -8.199 21.583 1.00 91.25 328 ARG A N 1
ATOM 2566 C CA . ARG A 1 328 ? -28.734 -9.487 21.066 1.00 91.25 328 ARG A CA 1
ATOM 2567 C C . ARG A 1 328 ? -27.778 -10.616 21.426 1.00 91.25 328 ARG A C 1
ATOM 2569 O O . ARG A 1 328 ? -28.209 -11.641 21.941 1.00 91.25 328 ARG A O 1
ATOM 2576 N N . ARG A 1 329 ? -26.480 -10.426 21.178 1.00 87.62 329 ARG A N 1
ATOM 2577 C CA . ARG A 1 329 ? -25.442 -11.414 21.509 1.00 87.62 329 ARG A CA 1
ATOM 2578 C C . ARG A 1 329 ? -25.293 -11.635 23.012 1.00 87.62 329 ARG A C 1
ATOM 2580 O O . ARG A 1 329 ? -25.065 -12.767 23.421 1.00 87.62 329 ARG A O 1
ATOM 2587 N N . ALA A 1 330 ? -25.447 -10.582 23.811 1.00 86.38 330 ALA A N 1
ATOM 2588 C CA . ALA A 1 330 ? -25.389 -10.658 25.268 1.00 86.38 330 ALA A CA 1
ATOM 2589 C C . ALA A 1 330 ? -26.671 -11.227 25.917 1.00 86.38 330 ALA A C 1
ATOM 2591 O O . ALA A 1 330 ? -26.663 -11.526 27.108 1.00 86.38 330 ALA A O 1
ATOM 2592 N N . GLY A 1 331 ? -27.774 -11.367 25.169 1.00 86.94 331 GLY A N 1
ATOM 2593 C CA . GLY A 1 331 ? -29.080 -11.766 25.713 1.00 86.94 331 GLY A CA 1
ATOM 2594 C C . GLY A 1 331 ? -29.761 -10.681 26.563 1.00 86.94 331 GLY A C 1
ATOM 2595 O O . GLY A 1 331 ? -30.683 -10.967 27.328 1.00 86.94 331 GLY A O 1
ATOM 2596 N N . SER A 1 332 ? -29.326 -9.425 26.444 1.00 89.50 332 SER A N 1
ATOM 2597 C CA . SER A 1 332 ? -29.799 -8.302 27.263 1.00 89.50 332 SER A CA 1
ATOM 2598 C C . SER A 1 332 ? -31.046 -7.639 26.666 1.00 89.50 332 SER A C 1
ATOM 2600 O O . SER A 1 332 ? -31.000 -6.534 26.120 1.00 89.50 332 SER A O 1
ATOM 2602 N N . SER A 1 333 ? -32.200 -8.301 26.783 1.00 89.88 333 SER A N 1
ATOM 2603 C CA . SER A 1 333 ? -33.483 -7.815 26.238 1.00 89.88 333 SER A CA 1
ATOM 2604 C C . SER A 1 333 ? -33.953 -6.480 26.828 1.00 89.88 333 SER A C 1
ATOM 2606 O O . SER A 1 333 ? -34.527 -5.651 26.113 1.00 89.88 333 SER A O 1
ATOM 2608 N N . LYS A 1 334 ? -33.666 -6.237 28.114 1.00 90.94 334 LYS A N 1
ATOM 2609 C CA . LYS A 1 334 ? -34.000 -4.985 28.814 1.00 90.94 334 LYS A CA 1
ATOM 2610 C C . LYS A 1 334 ? -33.232 -3.793 28.247 1.00 90.94 334 LYS A C 1
ATOM 2612 O O . LYS A 1 334 ? -33.840 -2.765 27.948 1.00 90.94 334 LYS A O 1
ATOM 2617 N N . ASP A 1 335 ? -31.927 -3.947 28.048 1.00 90.44 335 ASP A N 1
ATOM 2618 C CA . ASP A 1 335 ? -31.066 -2.870 27.556 1.00 90.44 335 ASP A CA 1
ATOM 2619 C C . ASP A 1 335 ? -31.321 -2.576 26.076 1.00 90.44 335 ASP A C 1
ATOM 2621 O O . ASP A 1 335 ? -31.357 -1.410 25.673 1.00 90.44 335 ASP A O 1
ATOM 2625 N N . ALA A 1 336 ? -31.623 -3.614 25.285 1.00 90.75 336 ALA A N 1
ATOM 2626 C CA . ALA A 1 336 ? -32.097 -3.457 23.913 1.00 90.75 336 ALA A CA 1
ATOM 2627 C C . ALA A 1 336 ? -33.403 -2.643 23.845 1.00 90.75 336 ALA A C 1
ATOM 2629 O O . ALA A 1 336 ? -33.540 -1.758 22.997 1.00 90.75 336 ALA A O 1
ATOM 2630 N N . ALA A 1 337 ? -34.359 -2.900 24.747 1.00 91.75 337 ALA A N 1
ATOM 2631 C CA . ALA A 1 337 ? -35.622 -2.160 24.800 1.00 91.75 337 ALA A CA 1
ATOM 2632 C C . ALA A 1 337 ? -35.419 -0.694 25.195 1.00 91.75 337 ALA A C 1
ATOM 2634 O O . ALA A 1 337 ? -36.063 0.191 24.628 1.00 91.75 337 ALA A O 1
ATOM 2635 N N . GLU A 1 338 ? -34.511 -0.414 26.130 1.00 90.75 338 GLU A N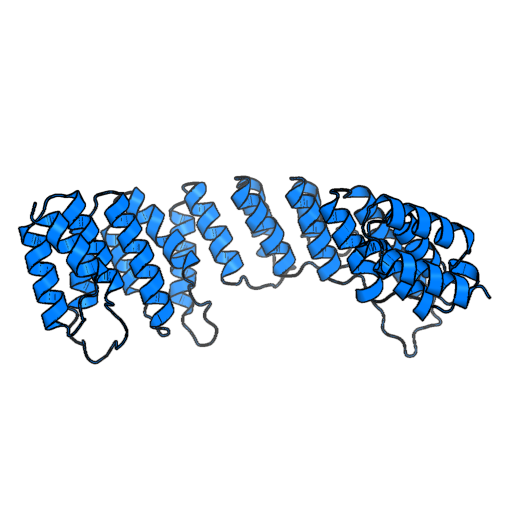 1
ATOM 2636 C CA . GLU A 1 338 ? -34.192 0.965 26.498 1.00 90.75 338 GLU A CA 1
ATOM 2637 C C . GLU A 1 338 ? -33.474 1.707 25.365 1.00 90.75 338 GLU A C 1
ATOM 2639 O O . GLU A 1 338 ? -33.824 2.848 25.055 1.00 90.75 338 GLU A O 1
ATOM 2644 N N . LEU A 1 339 ? -32.543 1.046 24.671 1.00 89.94 339 LEU A N 1
ATOM 2645 C CA . LEU A 1 339 ? -31.861 1.623 23.515 1.00 89.94 339 LEU A CA 1
ATOM 2646 C C . LEU A 1 339 ? -32.842 1.969 22.379 1.00 89.94 339 LEU A C 1
ATOM 2648 O O . LEU A 1 339 ? -32.729 3.035 21.772 1.00 89.94 339 LEU A O 1
ATOM 2652 N N . MET A 1 340 ? -33.850 1.125 22.138 1.00 90.31 340 MET A N 1
ATOM 2653 C CA . MET A 1 340 ? -34.907 1.390 21.155 1.00 90.31 340 MET A CA 1
ATOM 2654 C C . MET A 1 340 ? -35.739 2.632 21.516 1.00 90.31 340 MET A C 1
ATOM 2656 O O . MET A 1 340 ? -36.070 3.439 20.646 1.00 90.31 340 MET A O 1
ATOM 2660 N N . LYS A 1 341 ? -36.038 2.856 22.804 1.00 89.44 341 LYS A N 1
ATOM 2661 C CA . LYS A 1 341 ? -36.715 4.090 23.247 1.00 89.44 341 LYS A CA 1
ATOM 2662 C C . LYS A 1 341 ? -35.846 5.322 23.016 1.00 89.44 341 LYS A C 1
ATOM 2664 O O . LYS A 1 341 ? -36.359 6.356 22.593 1.00 89.44 341 LYS A O 1
ATOM 2669 N N . ILE A 1 342 ? -34.543 5.225 23.282 1.00 87.12 342 ILE A N 1
ATOM 2670 C CA . ILE A 1 342 ? -33.590 6.320 23.052 1.00 87.12 342 ILE A CA 1
ATOM 2671 C C . ILE A 1 342 ? -33.500 6.651 21.561 1.00 87.12 342 ILE A C 1
ATOM 2673 O O . ILE A 1 342 ? -33.506 7.829 21.207 1.00 87.12 342 ILE A O 1
ATOM 2677 N N . MET A 1 343 ? -33.496 5.642 20.688 1.00 87.56 343 MET A N 1
ATOM 2678 C CA . MET A 1 343 ? -33.518 5.820 19.234 1.00 87.56 343 MET A CA 1
ATOM 2679 C C . MET A 1 343 ? -34.703 6.676 18.779 1.00 87.56 343 MET A C 1
ATOM 2681 O O . MET A 1 343 ? -34.527 7.666 18.067 1.00 87.56 343 MET A O 1
ATOM 2685 N N . LEU A 1 344 ? -35.899 6.347 19.272 1.00 87.25 344 LEU A N 1
ATOM 2686 C CA . LEU A 1 344 ? -37.125 7.078 18.961 1.00 87.25 344 LEU A CA 1
ATOM 2687 C C . LEU A 1 344 ? -37.128 8.493 19.554 1.00 87.25 344 LEU A C 1
ATOM 2689 O O . LEU A 1 344 ? -37.515 9.436 18.868 1.00 87.25 344 LEU A O 1
ATOM 2693 N N . ARG A 1 345 ? -36.655 8.666 20.798 1.00 85.31 345 ARG A N 1
ATOM 2694 C CA . ARG A 1 345 ? -36.536 9.987 21.450 1.00 85.31 345 ARG A CA 1
ATOM 2695 C C . ARG A 1 345 ? -35.597 10.933 20.699 1.00 85.31 345 ARG A C 1
ATOM 2697 O O . ARG A 1 345 ? -35.832 12.135 20.696 1.00 85.31 345 ARG A O 1
ATOM 2704 N N . ASN A 1 346 ? -34.574 10.393 20.040 1.00 77.62 346 ASN A N 1
ATOM 2705 C CA . ASN A 1 346 ? -33.634 11.152 19.214 1.00 77.62 346 ASN A CA 1
ATOM 2706 C C . ASN A 1 346 ? -34.115 11.354 17.762 1.00 77.62 346 ASN A C 1
ATOM 2708 O O . ASN A 1 346 ? -33.335 11.781 16.917 1.00 77.62 346 ASN A O 1
ATOM 2712 N N . ASN A 1 347 ? -35.381 11.050 17.441 1.00 81.38 347 ASN A N 1
ATOM 2713 C CA . ASN A 1 347 ? -35.944 11.129 16.085 1.00 81.38 347 ASN A CA 1
ATOM 2714 C C . ASN A 1 347 ? -35.198 10.288 15.027 1.00 81.38 347 ASN A C 1
ATOM 2716 O O . ASN A 1 347 ? -35.308 10.548 13.825 1.00 81.38 347 ASN A O 1
ATOM 2720 N N . VAL A 1 348 ? -34.475 9.245 15.443 1.00 83.88 348 VAL A N 1
ATOM 2721 C CA . VAL A 1 348 ? -33.828 8.303 14.525 1.00 83.88 348 VAL A CA 1
ATOM 2722 C C . VAL A 1 348 ? -34.822 7.192 14.197 1.00 83.88 348 VAL A C 1
ATOM 2724 O O . VAL A 1 348 ? -35.309 6.493 15.082 1.00 83.88 348 VAL A O 1
ATOM 2727 N N . LYS A 1 349 ? -35.163 7.035 12.914 1.00 86.50 349 LYS A N 1
ATOM 2728 C CA . LYS A 1 349 ? -36.167 6.053 12.482 1.00 86.50 349 LYS A CA 1
ATOM 2729 C C . LYS A 1 349 ? -35.569 4.639 12.431 1.00 86.50 349 LYS A C 1
ATOM 2731 O O . LYS A 1 349 ? -34.548 4.458 11.758 1.00 86.50 349 LYS A O 1
ATOM 2736 N N . PRO A 1 350 ? -36.197 3.648 13.093 1.00 90.56 350 PRO A N 1
ATOM 2737 C CA . PRO A 1 350 ? -35.873 2.238 12.907 1.00 90.56 350 PRO A CA 1
ATOM 2738 C C . PRO A 1 350 ? -36.058 1.815 11.453 1.00 90.56 350 PRO A C 1
ATOM 2740 O O . PRO A 1 350 ? -37.046 2.196 10.822 1.00 90.56 350 PRO A O 1
ATOM 2743 N N . ASP A 1 351 ? -35.127 1.018 10.934 1.00 93.06 351 ASP A N 1
ATOM 2744 C CA . ASP A 1 351 ? -35.269 0.366 9.634 1.00 93.06 351 ASP A CA 1
ATOM 2745 C C . ASP A 1 351 ? -35.690 -1.106 9.795 1.00 93.06 351 ASP A C 1
ATOM 2747 O O . ASP A 1 351 ? -35.892 -1.614 10.904 1.00 93.06 351 ASP A O 1
ATOM 2751 N N . SER A 1 352 ? -35.858 -1.811 8.674 1.00 92.88 352 SER A N 1
ATOM 2752 C CA . SER A 1 352 ? -36.216 -3.233 8.686 1.00 92.88 352 SER A CA 1
ATOM 2753 C C . SER A 1 352 ? -35.187 -4.090 9.430 1.00 92.88 352 SER A C 1
ATOM 2755 O O . SER A 1 352 ? -35.553 -5.085 10.058 1.00 92.88 352 SER A O 1
ATOM 2757 N N . TYR A 1 353 ? -33.908 -3.709 9.380 1.00 93.06 353 TYR A N 1
ATOM 2758 C CA . TYR A 1 353 ? -32.833 -4.420 10.062 1.00 93.06 353 TYR A CA 1
ATOM 2759 C C . TYR A 1 353 ? -32.891 -4.182 11.577 1.00 93.06 353 TYR A C 1
ATOM 2761 O O . TYR A 1 353 ? -32.823 -5.149 12.333 1.00 93.06 353 TYR A O 1
ATOM 2769 N N . THR A 1 354 ? -33.150 -2.947 12.023 1.00 92.25 354 THR A N 1
ATOM 2770 C CA . THR A 1 354 ? -33.387 -2.595 13.433 1.00 92.25 354 THR A CA 1
ATOM 2771 C C . THR A 1 354 ? -34.467 -3.480 14.047 1.00 92.25 354 THR A C 1
ATOM 2773 O O . THR A 1 354 ? -34.255 -4.087 15.095 1.00 92.25 354 THR A O 1
ATOM 2776 N N . LEU A 1 355 ? -35.625 -3.580 13.383 1.00 92.94 355 LEU A N 1
ATOM 2777 C CA . LEU A 1 355 ? -36.761 -4.362 13.879 1.00 92.94 355 LEU A CA 1
ATOM 2778 C C . LEU A 1 355 ? -36.448 -5.861 13.918 1.00 92.94 355 LEU A C 1
ATOM 2780 O O . LEU A 1 355 ? -36.844 -6.542 14.861 1.00 92.94 355 LEU A O 1
ATOM 2784 N N . THR A 1 356 ? -35.707 -6.362 12.928 1.00 92.50 356 THR A N 1
ATOM 2785 C CA . THR A 1 356 ? -35.293 -7.770 12.870 1.00 92.50 356 THR A CA 1
ATOM 2786 C C . THR A 1 356 ? -34.369 -8.127 14.033 1.00 92.50 356 THR A C 1
ATOM 2788 O O . THR A 1 356 ? -34.638 -9.101 14.735 1.00 92.50 356 THR A O 1
ATOM 2791 N N . ILE A 1 357 ? -33.322 -7.325 14.277 1.00 91.94 357 ILE A N 1
ATOM 2792 C CA . ILE A 1 357 ? -32.409 -7.526 15.415 1.00 91.94 357 ILE A CA 1
ATOM 2793 C C . ILE A 1 357 ? -33.195 -7.459 16.721 1.00 91.94 357 ILE A C 1
ATOM 2795 O O . ILE A 1 357 ? -33.085 -8.355 17.550 1.00 91.94 357 ILE A O 1
ATOM 2799 N N . PHE A 1 358 ? -34.017 -6.420 16.889 1.00 90.94 358 PHE A N 1
ATOM 2800 C CA . PHE A 1 358 ? -34.752 -6.196 18.126 1.00 90.94 358 PHE A CA 1
ATOM 2801 C C . PHE A 1 358 ? -35.681 -7.362 18.470 1.00 90.94 358 PHE A C 1
ATOM 2803 O O . PHE A 1 358 ? -35.656 -7.826 19.605 1.00 90.94 358 PHE A O 1
ATOM 2810 N N . MET A 1 359 ? -36.454 -7.872 17.502 1.00 89.44 359 MET A N 1
ATOM 2811 C CA . MET A 1 359 ? -37.308 -9.047 17.713 1.00 89.44 359 MET A CA 1
ATOM 2812 C C . MET A 1 359 ? -36.491 -10.296 18.056 1.00 89.44 359 MET A C 1
ATOM 2814 O O . MET A 1 359 ? -36.892 -11.058 18.930 1.00 89.44 359 MET A O 1
ATOM 2818 N N . ALA A 1 360 ? -35.335 -10.490 17.415 1.00 87.81 360 ALA A N 1
ATOM 2819 C CA . ALA A 1 360 ? -34.451 -11.616 17.702 1.00 87.81 360 ALA A CA 1
ATOM 2820 C C . ALA A 1 360 ? -33.821 -11.558 19.107 1.00 87.81 360 ALA A C 1
ATOM 2822 O O . ALA A 1 360 ? -33.453 -12.600 19.628 1.00 87.81 360 ALA A O 1
ATOM 2823 N N . THR A 1 361 ? -33.704 -10.376 19.721 1.00 87.38 361 THR A N 1
ATOM 2824 C CA . THR A 1 361 ? -33.214 -10.202 21.103 1.00 87.38 361 THR A CA 1
ATOM 2825 C C . THR A 1 361 ? -34.283 -10.478 22.171 1.00 87.38 361 THR A C 1
ATOM 2827 O O . THR A 1 361 ? -33.951 -10.592 23.348 1.00 87.38 361 THR A O 1
ATOM 2830 N N . GLN A 1 362 ? -35.571 -10.512 21.801 1.00 77.56 362 GLN A N 1
ATOM 2831 C CA . GLN A 1 362 ? -36.678 -10.746 22.745 1.00 77.56 362 GLN A CA 1
ATOM 2832 C C . GLN A 1 362 ? -37.030 -12.232 22.922 1.00 77.56 362 GLN A C 1
ATOM 2834 O O . GLN A 1 362 ? -37.751 -12.563 23.863 1.00 77.56 362 GLN A O 1
ATOM 2839 N N . ASN A 1 363 ? -36.546 -13.091 22.021 1.00 59.28 363 ASN A N 1
ATOM 2840 C CA . ASN A 1 363 ? -36.673 -14.550 22.081 1.00 59.28 363 ASN A CA 1
ATOM 2841 C C . ASN A 1 363 ? -35.438 -15.156 22.740 1.00 59.28 363 ASN A C 1
ATOM 2843 O O . ASN A 1 363 ? -35.611 -16.169 23.452 1.00 59.28 363 ASN A O 1
#

Sequence (363 aa):
LVQLATLSALKDILNARTTKDVIDAGKTLEKLNISQTEGISVRERVLRICATSGLLTLAHQLLGDLLLDEQGYLPPPIAYMPLIVSYRKVRKVQKMEECLLMIVDSCRRRSATSAVQQQQQTYTLDVVALNCYLGALVDGKRFPEAMDLLRPGASFSKFDVDPDLVSFNTVLSAAVRCREFGIVDDVSSIFNSAEVGLKGDIYTLNALLRSANLSNREDEALNIIEDVLENSNVNAIRPDRYFVDNALTPLLNTGRTGDAIRLVQQLEVRDERVMADAFCAFFNTLIAKDHVEFARSLFDKFVVTENVNARKTFPTTRHFNTLLEGYRRAGSSKDAAELMKIMLRNNVKPDSYTLTIFMATQN

pLDDT: mean 79.91, std 13.58, range [41.66, 96.44]

Radius of gyration: 28.63 Å; chains: 1; bounding box: 65×43×77 Å